Protein AF-A0A2V8PPX8-F1 (afdb_monomer_lite)

Sequence (192 aa):
MNGLFQLMAIALICFGCASPVRPDSRCETVDYIQVSQNSHQRLADEMGTTRTRHAEGYRTSDDYLDEMDAVLRHDVLGVWFPRSVDKESGGFYSNFARDWQPARSDGKFSVFQGRMTWVAARIVIARPDLKDRFLPIIDHGMKYLSEVLWDKQHGGFFWGLDDTGKIAPQFTDGKDLYGMSFGLYGAAAAYQ

Secondary structure (DSSP, 8-state):
--S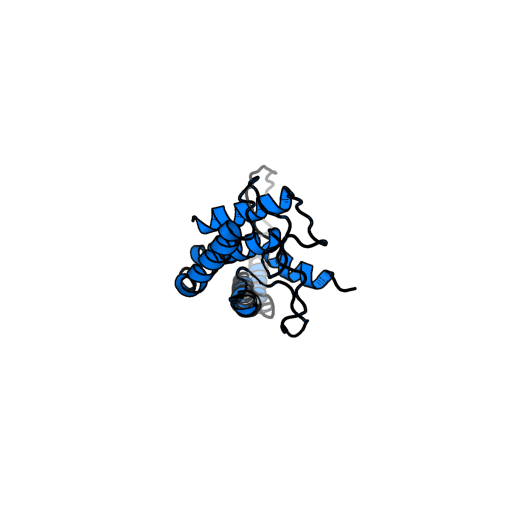HHHHHHHHTT-------------------TTS-HHHHHHHHHHHHHHTTTS-SSPPPHHHHHHHHHHHIIIIIIHHHHHHTB-SSS-SB---B-TTS-B-----EEHHHHHHHHHHHHHHHHH-GGGHHHHHHHHHHHHHHIIIIIB-TTT-SB-SEE-TTS---TTT-S---HHHHHHHHHHHHHHT-

Foldseek 3Di:
DPPDVLVVLVVLLVPDDDDDDDDDDDDDDDDDPDVPPVVVVVVVVVVVVVVVPPPPDDDDPVNVVVVSVVCCVPVRCVLLPPLQADPPLFAGQDAADPVRHRDDDPFDFLLRLLSQLLVLLVCCVVPVVCVVVSLVVNVRSLCCLPVQQADPPPGAGQRGAHSNSHADPVRHRDHDPSSRVSSVSSVVSSVD

Radius of gyration: 26.02 Å; chains: 1; bounding box: 57×49×74 Å

Structure (mmCIF, N/CA/C/O backbone):
data_AF-A0A2V8PPX8-F1
#
_entry.id   AF-A0A2V8PPX8-F1
#
loop_
_atom_site.group_PDB
_atom_site.id
_atom_site.type_symbol
_atom_site.label_atom_id
_atom_site.label_alt_id
_atom_site.label_comp_id
_atom_site.label_asym_id
_atom_site.label_entity_id
_atom_site.label_seq_id
_atom_site.pdbx_PDB_ins_code
_atom_site.Cartn_x
_atom_site.Cartn_y
_atom_site.Cartn_z
_atom_site.occupancy
_atom_site.B_iso_or_equiv
_atom_site.auth_seq_id
_atom_site.auth_comp_id
_atom_site.auth_asym_id
_atom_site.auth_atom_id
_atom_site.pdbx_PDB_model_num
ATOM 1 N N . MET A 1 1 ? 16.750 17.565 11.528 1.00 34.06 1 MET A N 1
ATOM 2 C CA . MET A 1 1 ? 16.394 17.884 10.123 1.00 34.06 1 MET A CA 1
ATOM 3 C C . MET A 1 1 ? 16.046 16.589 9.381 1.00 34.06 1 MET A C 1
ATOM 5 O O . MET A 1 1 ? 16.773 16.178 8.488 1.00 34.06 1 MET A O 1
ATOM 9 N N . ASN A 1 2 ? 14.973 15.893 9.780 1.00 35.03 2 ASN A N 1
ATOM 10 C CA . ASN A 1 2 ? 14.883 14.442 9.535 1.00 35.03 2 ASN A CA 1
ATOM 11 C C . ASN A 1 2 ? 13.881 14.036 8.431 1.00 35.03 2 ASN A C 1
ATOM 13 O O . ASN A 1 2 ? 13.821 12.863 8.091 1.00 35.03 2 ASN A O 1
ATOM 17 N N . GLY A 1 3 ? 13.117 14.976 7.857 1.00 27.27 3 GLY A N 1
ATOM 18 C CA . GLY A 1 3 ? 12.017 14.659 6.927 1.00 27.27 3 GLY A CA 1
ATOM 19 C C . GLY A 1 3 ? 12.349 14.6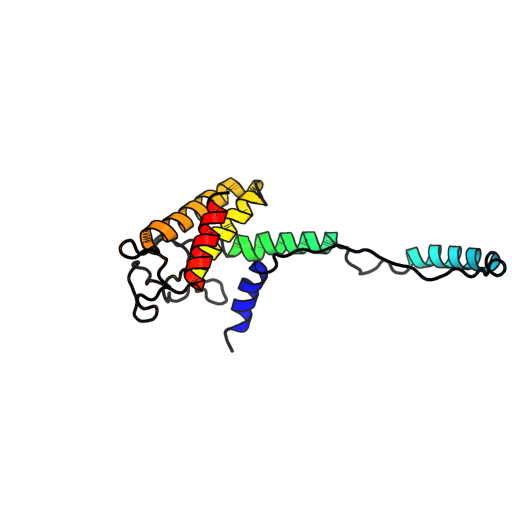50 5.426 1.00 27.27 3 GLY A C 1
ATOM 20 O O . GLY A 1 3 ? 11.630 14.019 4.656 1.00 27.27 3 GLY A O 1
ATOM 21 N N . LEU A 1 4 ? 13.416 15.328 4.975 1.00 28.75 4 LEU A N 1
ATOM 22 C CA . LEU A 1 4 ? 13.618 15.583 3.534 1.00 28.75 4 LEU A CA 1
ATOM 23 C C . LEU A 1 4 ? 13.947 14.327 2.704 1.00 28.75 4 LEU A C 1
ATOM 25 O O . LEU A 1 4 ? 13.486 14.209 1.574 1.00 28.75 4 LEU A O 1
ATOM 29 N N . PHE A 1 5 ? 14.707 13.375 3.253 1.00 30.86 5 PHE A N 1
ATOM 30 C CA . PHE A 1 5 ? 15.098 12.168 2.508 1.00 30.86 5 PHE A CA 1
ATOM 31 C C . PHE A 1 5 ? 13.965 11.139 2.379 1.00 30.86 5 PHE A C 1
ATOM 33 O O . PHE A 1 5 ? 13.853 10.481 1.347 1.00 30.86 5 PHE A O 1
ATOM 40 N N . GLN A 1 6 ? 13.074 11.045 3.370 1.00 34.50 6 GLN A N 1
ATOM 41 C CA . GLN A 1 6 ? 11.911 10.152 3.298 1.00 34.50 6 GLN A CA 1
ATOM 42 C C . GLN A 1 6 ? 10.876 10.659 2.278 1.00 34.50 6 GLN A C 1
ATOM 44 O O . GLN A 1 6 ? 10.235 9.865 1.592 1.00 34.50 6 GLN A O 1
ATOM 49 N N . LEU A 1 7 ? 10.802 11.983 2.087 1.00 31.80 7 LEU A N 1
ATOM 50 C CA . LEU A 1 7 ? 10.067 12.606 0.984 1.00 31.80 7 LEU A CA 1
ATOM 51 C C . LEU A 1 7 ? 10.663 12.291 -0.400 1.00 31.80 7 LEU A C 1
ATOM 53 O O . LEU A 1 7 ? 9.889 12.136 -1.337 1.00 31.80 7 LEU A O 1
ATOM 57 N N . MET A 1 8 ? 11.985 12.131 -0.555 1.00 28.08 8 MET A N 1
ATOM 58 C CA . MET A 1 8 ? 12.586 11.760 -1.852 1.00 28.08 8 MET A CA 1
ATOM 59 C C . MET A 1 8 ? 12.277 10.319 -2.280 1.00 28.08 8 MET A C 1
ATOM 61 O O . MET A 1 8 ? 11.936 10.098 -3.440 1.00 28.08 8 MET A O 1
ATOM 65 N N . ALA A 1 9 ? 12.326 9.349 -1.359 1.00 33.44 9 ALA A N 1
ATOM 66 C CA . ALA A 1 9 ? 11.926 7.968 -1.662 1.00 33.44 9 ALA A CA 1
ATOM 67 C C . ALA A 1 9 ? 10.434 7.871 -2.041 1.00 33.44 9 ALA A C 1
ATOM 69 O O . ALA A 1 9 ? 10.049 7.068 -2.887 1.00 33.44 9 ALA A O 1
ATOM 70 N N . ILE A 1 10 ? 9.600 8.738 -1.458 1.00 38.34 10 ILE A N 1
ATOM 71 C CA . ILE A 1 10 ? 8.194 8.909 -1.839 1.00 38.34 10 ILE A CA 1
ATOM 72 C C . ILE A 1 10 ? 8.053 9.614 -3.203 1.00 38.34 10 ILE A C 1
ATOM 74 O O . ILE A 1 10 ? 7.193 9.231 -3.993 1.00 38.34 10 ILE A O 1
ATOM 78 N N . ALA A 1 11 ? 8.885 10.615 -3.506 1.00 29.67 11 ALA A N 1
ATOM 79 C CA . ALA A 1 11 ? 8.790 11.421 -4.726 1.00 29.67 11 ALA A CA 1
ATOM 80 C C . ALA A 1 11 ? 9.091 10.639 -6.017 1.00 29.67 11 ALA A C 1
ATOM 82 O O . ALA A 1 11 ? 8.502 10.942 -7.053 1.00 29.67 11 ALA A O 1
ATOM 83 N N . LEU A 1 12 ? 9.931 9.600 -5.957 1.00 35.72 12 LEU A N 1
ATOM 84 C CA . LEU A 1 12 ? 10.180 8.688 -7.085 1.00 35.72 12 LEU A CA 1
ATOM 85 C C . LEU A 1 12 ? 8.930 7.900 -7.529 1.00 35.72 12 LEU A C 1
ATOM 87 O O . LEU A 1 12 ? 8.891 7.404 -8.649 1.00 35.72 12 LEU A O 1
ATOM 91 N N . ILE A 1 13 ? 7.884 7.837 -6.697 1.00 43.91 13 ILE A N 1
ATOM 92 C CA . ILE A 1 13 ? 6.588 7.215 -7.023 1.00 43.91 13 ILE A CA 1
ATOM 93 C C . ILE A 1 13 ? 5.605 8.250 -7.633 1.00 43.91 13 ILE A C 1
ATOM 95 O O . ILE A 1 13 ? 4.536 7.886 -8.116 1.00 43.91 13 ILE A O 1
ATOM 99 N N . CYS A 1 14 ? 5.945 9.548 -7.647 1.00 33.06 14 CYS A N 1
ATOM 100 C CA . CYS A 1 14 ? 5.007 10.636 -7.965 1.00 33.06 14 CYS A CA 1
ATOM 101 C C . CYS A 1 14 ? 5.040 11.164 -9.415 1.00 33.06 14 CYS A C 1
ATOM 103 O O . CYS A 1 14 ? 4.145 11.925 -9.784 1.00 33.06 14 CYS A O 1
ATOM 105 N N . PHE A 1 15 ? 6.028 10.812 -10.247 1.00 30.33 15 PHE A N 1
ATOM 106 C CA . PHE A 1 15 ? 6.139 11.349 -11.615 1.00 30.33 15 PHE A CA 1
ATOM 107 C C . PHE A 1 15 ? 5.369 10.515 -12.649 1.00 30.33 15 PHE A C 1
ATOM 109 O O . PHE A 1 15 ? 5.933 9.737 -13.412 1.00 30.33 15 PHE A O 1
ATOM 116 N N . GLY A 1 16 ? 4.050 10.714 -12.681 1.00 30.20 16 GLY A N 1
ATOM 117 C CA . GLY A 1 16 ? 3.147 10.100 -13.654 1.00 30.20 16 GLY A CA 1
ATOM 118 C C . GLY A 1 16 ? 2.227 11.109 -14.337 1.00 30.20 16 GLY A C 1
ATOM 119 O O . GLY A 1 16 ? 1.032 11.107 -14.062 1.00 30.20 16 GLY A O 1
ATOM 120 N N . CYS A 1 17 ? 2.754 11.956 -15.231 1.00 28.17 17 CYS A N 1
ATOM 121 C CA . CYS A 1 17 ? 1.933 12.636 -16.241 1.00 28.17 17 CYS A CA 1
ATOM 122 C C . CYS A 1 17 ? 2.752 13.066 -17.473 1.00 28.17 17 CYS A C 1
ATOM 124 O O . CYS A 1 17 ? 3.924 13.421 -17.361 1.00 28.17 17 CYS A O 1
ATOM 126 N N . ALA A 1 18 ? 2.132 12.984 -18.650 1.00 28.20 18 ALA A N 1
ATOM 127 C CA . ALA A 1 18 ? 2.804 12.951 -19.949 1.00 28.20 18 ALA A CA 1
ATOM 128 C C . ALA A 1 18 ? 3.020 14.323 -20.625 1.00 28.20 18 ALA A C 1
ATOM 130 O O . ALA A 1 18 ? 2.346 15.308 -20.340 1.00 28.20 18 ALA A O 1
ATOM 131 N N . SER A 1 19 ? 3.920 14.326 -21.610 1.00 28.17 19 SER A N 1
ATOM 132 C CA . SER A 1 19 ? 3.938 15.210 -22.797 1.00 28.17 19 SER A CA 1
ATOM 133 C C . SER A 1 19 ? 3.771 14.317 -24.055 1.00 28.17 19 SER A C 1
ATOM 135 O O . SER A 1 19 ? 3.773 13.097 -23.869 1.00 28.17 19 SER A O 1
ATOM 137 N N . PRO A 1 20 ? 3.713 14.803 -25.322 1.00 43.56 20 PRO A N 1
ATOM 138 C CA . PRO A 1 20 ? 3.675 16.189 -25.837 1.00 43.56 20 PRO A CA 1
ATOM 139 C C . PRO A 1 20 ? 2.609 16.455 -26.944 1.00 43.56 20 PRO A C 1
ATOM 141 O O . PRO A 1 20 ? 2.151 15.523 -27.595 1.00 43.56 20 PRO A O 1
ATOM 144 N N . VAL A 1 21 ? 2.329 17.728 -27.289 1.00 30.02 21 VAL A N 1
ATOM 145 C CA . VAL A 1 21 ? 1.810 18.142 -28.626 1.00 30.02 21 VAL A CA 1
ATOM 146 C C . VAL A 1 21 ? 2.316 19.555 -29.009 1.00 30.02 21 VAL A C 1
ATOM 148 O O . VAL A 1 21 ? 2.291 20.458 -28.177 1.00 30.02 21 VAL A O 1
ATOM 151 N N . ARG A 1 22 ? 2.720 19.763 -30.277 1.00 33.53 22 ARG A N 1
ATOM 152 C CA . ARG A 1 22 ? 2.754 21.067 -30.997 1.00 33.53 22 ARG A CA 1
ATOM 153 C C . ARG A 1 22 ? 1.873 20.953 -32.256 1.00 33.53 22 ARG A C 1
ATOM 155 O O . ARG A 1 22 ? 1.820 19.855 -32.811 1.00 33.53 22 ARG A O 1
ATOM 162 N N . PRO A 1 23 ? 1.171 22.020 -32.687 1.00 36.16 23 PRO A N 1
ATOM 163 C CA . PRO A 1 23 ? 1.615 22.918 -33.787 1.00 36.16 23 PRO A CA 1
ATOM 164 C C . PRO A 1 23 ? 1.335 24.416 -33.466 1.00 36.16 23 PRO A C 1
ATOM 166 O O . PRO A 1 23 ? 0.778 24.697 -32.410 1.00 36.16 23 PRO A O 1
ATOM 169 N N . ASP A 1 24 ? 1.604 25.448 -34.285 1.00 30.19 24 ASP A N 1
ATOM 170 C CA . ASP A 1 24 ? 2.569 25.741 -35.378 1.00 30.19 24 ASP A CA 1
ATOM 171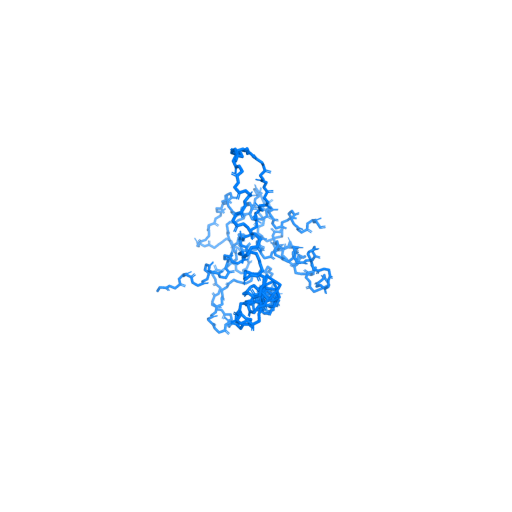 C C . ASP A 1 24 ? 2.491 27.270 -35.705 1.00 30.19 24 ASP A C 1
ATOM 173 O O . ASP A 1 24 ? 1.503 27.904 -35.332 1.00 30.19 24 ASP A O 1
ATOM 177 N N . SER A 1 25 ? 3.491 27.860 -36.391 1.00 28.20 25 SER A N 1
ATOM 178 C CA . SER A 1 25 ? 3.332 28.744 -37.582 1.00 28.20 25 SER A CA 1
ATOM 179 C C . SER A 1 25 ? 4.455 29.779 -37.838 1.00 28.20 25 SER A C 1
ATOM 181 O O . SER A 1 25 ? 4.687 30.689 -37.053 1.00 28.20 25 SER A O 1
ATOM 183 N N . ARG A 1 26 ? 5.052 29.651 -39.039 1.00 27.20 26 ARG A N 1
ATOM 184 C CA . ARG A 1 26 ? 5.613 30.671 -39.970 1.00 27.20 26 ARG A CA 1
ATOM 185 C C . ARG A 1 26 ? 6.645 31.725 -39.508 1.00 27.20 26 ARG A C 1
ATOM 187 O O . ARG A 1 26 ? 6.352 32.611 -38.717 1.00 27.20 26 ARG A O 1
ATOM 194 N N . CYS A 1 27 ? 7.768 31.770 -40.239 1.00 24.56 27 CYS A N 1
ATOM 195 C CA . CYS A 1 27 ? 8.423 33.016 -40.674 1.00 24.56 27 CYS A CA 1
ATOM 196 C C . CYS A 1 27 ? 9.108 32.813 -42.051 1.00 24.56 27 CYS A C 1
ATOM 198 O O . CYS A 1 27 ? 9.194 31.679 -42.525 1.00 24.56 27 CYS A O 1
ATOM 200 N N . GLU A 1 28 ? 9.494 33.899 -42.723 1.00 28.78 28 GLU A N 1
ATOM 201 C CA . GLU A 1 28 ? 9.609 33.992 -44.194 1.00 28.78 28 GLU A CA 1
ATOM 202 C C . GLU A 1 28 ? 10.990 33.651 -44.803 1.00 28.78 28 GLU A C 1
ATOM 204 O O . GLU A 1 28 ? 12.014 33.582 -44.125 1.00 28.78 28 GLU A O 1
ATOM 209 N N . THR A 1 29 ? 11.002 33.445 -46.125 1.00 36.12 29 THR A N 1
ATOM 210 C CA . THR A 1 29 ? 12.170 33.138 -46.972 1.00 36.12 29 THR A CA 1
ATOM 211 C C . THR A 1 29 ? 12.917 34.383 -47.459 1.00 36.12 29 THR A C 1
ATOM 213 O O . THR A 1 29 ? 12.285 35.283 -48.010 1.00 36.12 29 THR A O 1
ATOM 216 N N . VAL A 1 30 ? 14.256 34.364 -47.423 1.00 32.81 30 VAL A N 1
ATOM 217 C CA . VAL A 1 30 ? 15.124 35.197 -48.284 1.00 32.81 30 VAL A CA 1
ATOM 218 C C . VAL A 1 30 ? 16.330 34.372 -48.749 1.00 32.81 30 VAL A C 1
ATOM 220 O O . VAL A 1 30 ? 17.005 33.744 -47.934 1.00 32.81 30 VAL A O 1
ATOM 223 N N . ASP A 1 31 ? 16.602 34.376 -50.055 1.00 34.84 31 ASP A N 1
ATOM 224 C CA . ASP A 1 31 ? 17.709 33.645 -50.681 1.00 34.84 31 ASP A CA 1
ATOM 225 C C . ASP A 1 31 ? 19.088 34.277 -50.427 1.00 34.84 31 ASP A C 1
ATOM 227 O O . ASP A 1 31 ? 19.258 35.494 -50.502 1.00 34.84 31 ASP A O 1
ATOM 231 N N . TYR A 1 32 ? 20.109 33.434 -50.228 1.00 29.39 32 TYR A N 1
ATOM 232 C CA . TYR A 1 32 ? 21.523 33.850 -50.240 1.00 29.39 32 TYR A CA 1
ATOM 233 C C . TYR A 1 32 ? 22.456 32.799 -50.878 1.00 29.39 32 TYR A C 1
ATOM 235 O O . TYR A 1 32 ? 23.569 32.523 -50.416 1.00 29.39 32 TYR A O 1
ATOM 243 N N . ILE A 1 33 ? 22.001 32.175 -51.970 1.00 38.56 33 ILE A N 1
ATOM 244 C CA . ILE A 1 33 ? 22.773 31.169 -52.710 1.00 38.56 33 ILE A CA 1
ATOM 245 C C . ILE A 1 33 ? 23.777 31.857 -53.644 1.00 38.56 33 ILE A C 1
ATOM 247 O O . ILE A 1 33 ? 23.469 32.099 -54.805 1.00 38.56 33 ILE A O 1
ATOM 251 N N . GLN A 1 34 ? 24.995 32.114 -53.148 1.00 33.97 34 GLN A N 1
ATOM 252 C CA . GLN A 1 34 ? 26.229 32.045 -53.966 1.00 33.97 34 GLN A CA 1
ATOM 253 C C . GLN A 1 34 ? 27.556 32.065 -53.174 1.00 33.97 34 GLN A C 1
ATOM 255 O O . GLN A 1 34 ? 28.594 31.727 -53.734 1.00 33.97 34 GLN A O 1
ATOM 260 N N . VAL A 1 35 ? 27.543 32.317 -51.857 1.00 36.66 35 VAL A N 1
ATOM 261 C CA . VAL A 1 35 ? 28.730 32.176 -50.967 1.00 36.66 35 VAL A CA 1
ATOM 262 C C . VAL A 1 35 ? 28.858 30.744 -50.378 1.00 36.66 35 VAL A C 1
ATOM 264 O O . VAL A 1 35 ? 29.691 30.456 -49.520 1.00 36.66 35 VAL A O 1
ATOM 267 N N . SER A 1 36 ? 28.029 29.806 -50.854 1.00 43.22 36 SER A N 1
ATOM 268 C CA . SER A 1 36 ? 27.841 28.466 -50.268 1.00 43.22 36 SER A CA 1
ATOM 269 C C . SER A 1 36 ? 28.885 27.415 -50.696 1.00 43.22 36 SER A C 1
ATOM 271 O O . SER A 1 36 ? 29.358 26.648 -49.864 1.00 43.22 36 SER A O 1
ATOM 273 N N . GLN A 1 37 ? 29.316 27.347 -51.959 1.00 44.38 37 GLN A N 1
ATOM 274 C CA . GLN A 1 37 ? 30.009 26.125 -52.420 1.00 44.38 37 GLN A CA 1
ATOM 275 C C . GLN A 1 37 ? 31.423 25.922 -51.833 1.00 44.38 37 GLN A C 1
ATOM 277 O O . GLN A 1 37 ? 31.776 24.801 -51.476 1.00 44.38 37 GLN A O 1
ATOM 282 N N . ASN A 1 38 ? 32.199 26.991 -51.613 1.00 40.81 38 ASN A N 1
ATOM 283 C CA . ASN A 1 38 ? 33.536 26.886 -51.000 1.00 40.81 38 ASN A CA 1
ATOM 284 C C . ASN A 1 38 ? 33.523 26.835 -49.460 1.00 40.81 38 ASN A C 1
ATOM 286 O O . ASN A 1 38 ? 34.536 26.480 -48.852 1.00 40.81 38 ASN A O 1
ATOM 290 N N . SER A 1 39 ? 32.404 27.195 -48.826 1.00 41.84 39 SER A N 1
ATOM 291 C CA . SER A 1 39 ? 32.204 27.054 -47.381 1.00 41.84 39 SER A CA 1
ATOM 292 C C . SER A 1 39 ? 31.681 25.659 -47.033 1.00 41.84 39 SER A C 1
ATOM 294 O O . SER A 1 39 ? 32.151 25.071 -46.065 1.00 41.84 39 SER A O 1
ATOM 296 N N . HIS A 1 40 ? 30.815 25.068 -47.862 1.00 43.22 40 HIS A N 1
ATOM 297 C CA . HIS A 1 40 ? 30.284 23.719 -47.641 1.00 43.22 40 HIS A CA 1
ATOM 298 C C . HIS A 1 40 ? 31.359 22.624 -47.676 1.00 43.22 40 HIS A C 1
ATOM 300 O O . HIS A 1 40 ? 31.278 21.707 -46.868 1.00 43.22 40 HIS A O 1
ATOM 306 N N . GLN A 1 41 ? 32.384 22.718 -48.533 1.00 46.97 41 GLN A N 1
ATOM 307 C CA . GLN A 1 41 ? 33.471 21.727 -48.536 1.00 46.97 41 GLN A CA 1
ATOM 308 C C . GLN A 1 41 ? 34.304 21.799 -47.245 1.00 46.97 41 GLN A C 1
ATOM 310 O O . GLN A 1 41 ? 34.575 20.782 -46.615 1.00 46.97 41 GLN A O 1
ATOM 315 N N . ARG A 1 42 ? 34.639 23.020 -46.803 1.00 47.97 42 ARG A N 1
ATOM 316 C CA . ARG A 1 42 ? 35.412 23.256 -45.575 1.00 47.97 42 ARG A CA 1
ATOM 317 C C . ARG A 1 42 ? 34.626 22.850 -44.325 1.00 47.97 42 ARG A C 1
ATOM 319 O O . ARG A 1 42 ? 35.173 22.183 -43.459 1.00 47.97 42 ARG A O 1
ATOM 326 N N . LEU A 1 43 ? 33.329 23.159 -44.292 1.00 50.34 43 LEU A N 1
ATOM 327 C CA . LEU A 1 43 ? 32.408 22.704 -43.252 1.00 50.34 43 LEU A CA 1
ATOM 328 C C . LEU A 1 43 ? 32.168 21.188 -43.303 1.00 50.34 43 LEU A C 1
ATOM 330 O O . LEU A 1 43 ? 31.943 20.600 -42.256 1.00 50.34 43 LEU A O 1
ATOM 334 N N . ALA A 1 44 ? 32.224 20.527 -44.462 1.00 51.09 44 ALA A N 1
ATOM 335 C CA . ALA A 1 44 ? 32.110 19.068 -44.549 1.00 51.09 44 ALA A CA 1
ATOM 336 C C . ALA A 1 44 ? 33.355 18.360 -43.988 1.00 51.09 44 ALA A C 1
ATOM 338 O O . ALA A 1 44 ? 33.206 17.402 -43.229 1.00 51.09 44 ALA A O 1
ATOM 339 N N . ASP A 1 45 ? 34.559 18.861 -44.280 1.00 49.03 45 ASP A N 1
ATOM 340 C CA . ASP A 1 45 ? 35.807 18.342 -43.704 1.00 49.03 45 ASP A CA 1
ATOM 341 C C . ASP A 1 45 ? 35.913 18.662 -42.200 1.00 49.03 45 ASP A C 1
ATOM 343 O O . ASP A 1 45 ? 36.297 17.801 -41.400 1.00 49.03 45 ASP A O 1
ATOM 347 N N . GLU A 1 46 ? 35.491 19.859 -41.775 1.00 51.12 46 GLU A N 1
ATOM 348 C CA . GLU A 1 46 ? 35.387 20.220 -40.357 1.00 51.12 46 GLU A CA 1
ATOM 349 C C . GLU A 1 46 ? 34.311 19.398 -39.637 1.00 51.12 46 GLU A C 1
ATOM 351 O O . GLU A 1 46 ? 34.585 18.902 -38.551 1.00 51.12 46 GLU A O 1
ATOM 356 N N . MET A 1 47 ? 33.129 19.151 -40.213 1.00 50.38 47 MET A N 1
ATOM 357 C CA . MET A 1 47 ? 32.098 18.288 -39.609 1.00 50.38 47 MET A CA 1
ATOM 358 C C . MET A 1 47 ? 32.498 16.805 -39.605 1.00 50.38 47 MET A C 1
ATOM 360 O O . MET A 1 47 ? 32.217 16.108 -38.628 1.00 50.38 47 MET A O 1
ATOM 364 N N . GLY A 1 48 ? 33.202 16.318 -40.631 1.00 46.00 48 GLY A N 1
ATOM 365 C CA . GLY A 1 48 ? 33.780 14.970 -40.659 1.00 46.00 48 GLY A CA 1
ATOM 366 C C . GLY A 1 48 ? 34.848 14.770 -39.578 1.00 46.00 48 GLY A C 1
ATOM 367 O O . GLY A 1 48 ? 34.859 13.750 -38.886 1.00 46.00 48 GLY A O 1
ATOM 368 N N . THR A 1 49 ? 35.688 15.784 -39.359 1.00 45.50 49 THR A N 1
ATOM 369 C CA . THR A 1 49 ? 36.733 15.774 -38.321 1.00 45.50 49 THR A CA 1
ATOM 370 C C . THR A 1 49 ? 36.169 16.057 -36.919 1.00 45.50 49 THR A C 1
ATOM 372 O O . THR A 1 49 ? 36.642 15.502 -35.930 1.00 45.50 49 THR A O 1
ATOM 375 N N . THR A 1 50 ? 35.110 16.860 -36.804 1.00 41.81 50 THR A N 1
ATOM 376 C CA . THR A 1 50 ? 34.435 17.177 -35.530 1.00 41.81 50 THR A CA 1
ATOM 377 C C . THR A 1 50 ? 33.628 15.983 -35.021 1.00 41.81 50 THR A C 1
ATOM 379 O O . THR A 1 50 ? 33.640 15.703 -33.822 1.00 41.81 50 THR A O 1
ATOM 382 N N . ARG A 1 51 ? 33.023 15.190 -35.923 1.00 46.22 51 ARG A N 1
ATOM 383 C CA . ARG A 1 51 ? 32.345 13.926 -35.577 1.00 46.22 51 ARG A CA 1
ATOM 384 C C . ARG A 1 51 ? 33.274 12.901 -34.908 1.00 46.22 51 ARG A C 1
ATOM 386 O O . ARG A 1 51 ? 32.783 11.980 -34.265 1.00 46.22 51 ARG A O 1
ATOM 393 N N . THR A 1 52 ? 34.593 13.066 -35.020 1.00 48.75 52 THR A N 1
ATOM 394 C CA . THR A 1 52 ? 35.605 12.181 -34.418 1.00 48.75 52 THR A CA 1
ATOM 395 C C . THR A 1 52 ? 36.422 12.824 -33.285 1.00 48.75 52 THR A C 1
ATOM 397 O O . THR A 1 52 ? 37.364 12.199 -32.808 1.00 48.75 52 THR A O 1
ATOM 400 N N . ARG A 1 53 ? 36.069 14.032 -32.799 1.00 46.69 53 ARG A N 1
ATOM 401 C CA . ARG A 1 53 ? 36.796 14.716 -31.697 1.00 46.69 53 ARG A CA 1
ATOM 402 C C . ARG A 1 53 ? 35.952 15.216 -30.512 1.00 46.69 53 ARG A C 1
ATOM 404 O O . ARG A 1 53 ? 36.481 15.912 -29.654 1.00 46.69 53 ARG A O 1
ATOM 411 N N . HIS A 1 54 ? 34.681 14.824 -30.417 1.00 45.59 54 HIS A N 1
ATOM 412 C CA . HIS A 1 54 ? 33.824 15.092 -29.243 1.00 45.59 54 HIS A CA 1
ATOM 413 C C . HIS A 1 54 ? 33.146 13.831 -28.666 1.00 45.59 54 HIS A C 1
ATOM 415 O O . HIS A 1 54 ? 32.162 13.926 -27.938 1.00 45.59 54 HIS A O 1
ATOM 421 N N . ALA A 1 55 ? 33.662 12.641 -28.983 1.00 48.69 55 ALA A N 1
ATOM 422 C CA . ALA A 1 55 ? 33.059 11.353 -28.628 1.00 48.69 55 ALA A CA 1
ATOM 423 C C . ALA A 1 55 ? 33.574 10.763 -27.295 1.00 48.69 55 ALA A C 1
ATOM 425 O O . ALA A 1 55 ? 33.820 9.565 -27.205 1.00 48.69 55 ALA A O 1
ATOM 426 N N . GLU A 1 56 ? 33.725 11.592 -26.258 1.00 56.25 56 GLU A N 1
ATOM 427 C CA . GLU A 1 56 ? 34.098 11.149 -24.906 1.00 56.25 56 GLU A CA 1
ATOM 428 C C . GLU A 1 56 ? 33.216 11.847 -23.855 1.00 56.25 56 GLU A C 1
ATOM 430 O O . GLU A 1 56 ? 33.383 13.029 -23.562 1.00 56.25 56 GLU A O 1
ATOM 435 N N . GLY A 1 57 ? 32.256 11.102 -23.289 1.00 65.81 57 GLY A N 1
ATOM 436 C CA . GLY A 1 57 ? 31.592 11.457 -22.025 1.00 65.81 57 GLY A CA 1
ATOM 437 C C . GLY A 1 57 ? 30.103 11.833 -22.046 1.00 65.81 57 GLY A C 1
ATOM 438 O O . GLY A 1 57 ? 29.541 11.984 -20.963 1.00 65.81 57 GLY A O 1
ATOM 439 N N . TYR A 1 58 ? 29.429 11.966 -23.197 1.00 70.62 58 TYR A N 1
ATOM 440 C CA . TYR A 1 58 ? 27.975 12.222 -23.202 1.00 70.62 58 TYR A CA 1
ATOM 441 C C . TYR A 1 58 ? 27.163 10.921 -23.227 1.00 70.62 58 TYR A C 1
ATOM 443 O O . TYR A 1 58 ? 27.270 10.139 -24.171 1.00 70.62 58 TYR A O 1
ATOM 451 N N . ARG A 1 59 ? 26.339 10.713 -22.194 1.00 83.81 59 ARG A N 1
ATOM 452 C CA . ARG A 1 59 ? 25.404 9.585 -22.080 1.00 83.81 59 ARG A CA 1
ATOM 453 C C . ARG A 1 59 ? 24.220 9.749 -23.032 1.00 83.81 59 ARG A C 1
ATOM 455 O O . ARG A 1 59 ? 23.669 10.839 -23.165 1.00 83.81 59 ARG A O 1
ATOM 462 N N . THR A 1 60 ? 23.803 8.658 -23.655 1.00 91.88 60 THR A N 1
ATOM 463 C CA . THR A 1 60 ? 22.587 8.582 -24.471 1.00 91.88 60 THR A CA 1
ATOM 464 C C . THR A 1 60 ? 21.331 8.547 -23.597 1.00 91.88 60 THR A C 1
ATOM 466 O O . THR A 1 60 ? 21.403 8.283 -22.399 1.00 91.88 60 THR A O 1
ATOM 469 N N . SER A 1 61 ? 20.158 8.787 -24.196 1.00 91.06 61 SER A N 1
ATOM 470 C CA . SER A 1 61 ? 18.873 8.608 -23.500 1.00 91.06 61 SER A CA 1
ATOM 471 C C . SER A 1 61 ? 18.700 7.177 -22.984 1.00 91.06 61 SER A C 1
ATOM 473 O O . SER A 1 61 ? 18.158 6.991 -21.899 1.00 91.06 61 SER A O 1
ATOM 475 N N . ASP A 1 62 ? 19.178 6.186 -23.736 1.00 93.00 62 ASP A N 1
ATOM 476 C CA . ASP A 1 62 ? 19.037 4.772 -23.389 1.00 93.00 62 ASP A CA 1
ATOM 477 C C . ASP A 1 62 ? 19.885 4.432 -22.150 1.00 93.00 62 ASP A C 1
ATOM 479 O O . ASP A 1 62 ? 19.376 3.814 -21.219 1.00 93.00 62 ASP A O 1
ATOM 483 N N . ASP A 1 63 ? 21.099 4.993 -22.034 1.00 93.50 63 ASP A N 1
ATOM 484 C CA . ASP A 1 63 ? 21.930 4.873 -20.822 1.00 93.50 63 ASP A CA 1
ATOM 485 C C . ASP A 1 63 ? 21.245 5.448 -19.565 1.00 93.50 63 ASP A C 1
ATOM 487 O O . ASP A 1 63 ? 21.561 5.048 -18.443 1.00 93.50 63 ASP A O 1
ATOM 491 N N . TYR A 1 64 ? 20.356 6.443 -19.702 1.00 94.31 64 TYR A N 1
ATOM 492 C CA . TYR A 1 64 ? 19.549 6.954 -18.582 1.00 94.31 64 TYR A CA 1
ATOM 493 C C . TYR A 1 64 ? 18.361 6.044 -18.265 1.00 94.31 64 TYR A C 1
ATOM 495 O O . TYR A 1 64 ? 18.059 5.845 -17.090 1.00 94.31 64 TYR A O 1
ATOM 503 N N . LEU A 1 65 ? 17.708 5.470 -19.277 1.00 93.12 65 LEU A N 1
ATOM 504 C CA . LEU A 1 65 ? 16.592 4.542 -19.082 1.00 93.12 65 LEU A CA 1
ATOM 505 C C . LEU A 1 65 ? 17.048 3.243 -18.400 1.00 93.12 65 LEU A C 1
ATOM 507 O O . LEU A 1 65 ? 16.398 2.805 -17.450 1.00 93.12 65 LEU A O 1
ATOM 511 N N . ASP A 1 66 ? 18.189 2.689 -18.814 1.00 94.31 66 ASP A N 1
ATOM 512 C CA . ASP A 1 66 ? 18.772 1.484 -18.216 1.00 94.31 66 ASP A CA 1
ATOM 513 C C . ASP A 1 66 ? 19.212 1.718 -16.759 1.00 94.31 66 ASP A C 1
ATOM 515 O O . ASP A 1 66 ? 18.932 0.893 -15.887 1.00 94.31 66 ASP A O 1
ATOM 519 N N . GLU A 1 67 ? 19.829 2.869 -16.448 1.00 94.12 67 GLU A N 1
ATOM 520 C CA . GLU A 1 67 ? 20.154 3.242 -15.060 1.00 94.12 67 GLU A CA 1
ATOM 521 C C . GLU A 1 67 ? 18.883 3.412 -14.210 1.00 94.12 67 GLU A C 1
ATOM 523 O O . GLU A 1 67 ? 18.817 2.914 -13.085 1.00 94.12 67 GLU A O 1
ATOM 528 N N . MET A 1 68 ? 17.848 4.072 -14.740 1.00 94.25 68 MET A N 1
ATOM 529 C CA . MET A 1 68 ? 16.584 4.276 -14.024 1.00 94.25 68 MET A CA 1
ATOM 530 C C . MET A 1 68 ? 15.844 2.959 -13.749 1.00 94.25 68 MET A C 1
ATOM 532 O O . MET A 1 68 ? 15.313 2.787 -12.650 1.00 94.25 68 MET A O 1
ATOM 536 N N . ASP A 1 69 ? 15.817 2.018 -14.698 1.00 92.56 69 ASP A N 1
ATOM 537 C CA . ASP A 1 69 ? 15.238 0.687 -14.483 1.00 92.56 69 ASP A CA 1
ATOM 538 C C . ASP A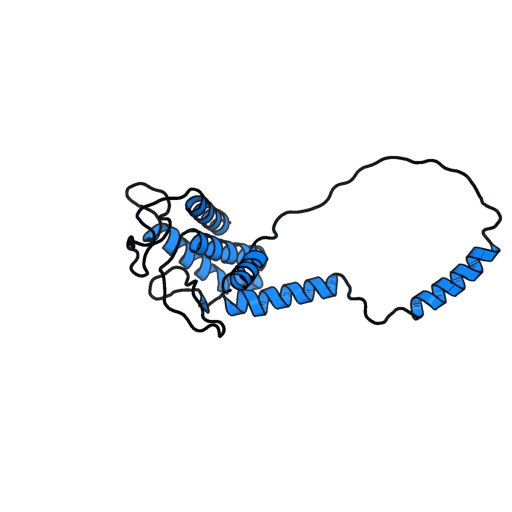 1 69 ? 16.085 -0.146 -13.504 1.00 92.56 69 ASP A C 1
ATOM 540 O O . ASP A 1 69 ? 15.524 -0.814 -12.634 1.00 92.56 69 ASP A O 1
ATOM 544 N N . ALA A 1 70 ? 17.419 -0.053 -13.552 1.00 94.06 70 ALA A N 1
ATOM 545 C CA . ALA A 1 70 ? 18.291 -0.692 -12.566 1.00 94.06 70 ALA A CA 1
ATOM 546 C C . ALA A 1 70 ? 18.015 -0.178 -11.138 1.00 94.06 70 ALA A C 1
ATOM 548 O O . ALA A 1 70 ? 17.750 -0.984 -10.241 1.00 94.06 70 ALA A O 1
ATOM 549 N N . VAL A 1 71 ? 17.981 1.143 -10.931 1.00 95.31 71 VAL A N 1
ATOM 550 C CA . VAL A 1 71 ? 17.658 1.767 -9.632 1.00 95.31 71 VAL A CA 1
ATOM 551 C C . VAL A 1 71 ? 16.249 1.381 -9.167 1.00 95.31 71 VAL A C 1
ATOM 553 O O . VAL A 1 71 ? 16.050 1.008 -8.007 1.00 95.31 71 VAL A O 1
ATOM 556 N N . LEU A 1 72 ? 15.257 1.392 -10.066 1.00 92.88 72 LEU A N 1
ATOM 557 C CA . LEU A 1 72 ? 13.893 0.970 -9.742 1.00 92.88 72 LEU A CA 1
ATOM 558 C C . LEU A 1 72 ? 13.845 -0.500 -9.297 1.00 92.88 72 LEU A C 1
ATOM 560 O O . LEU A 1 72 ? 13.208 -0.814 -8.290 1.00 92.88 72 LEU A O 1
ATOM 564 N N . ARG A 1 73 ? 14.519 -1.412 -10.007 1.00 91.75 73 ARG A N 1
ATOM 565 C CA . ARG A 1 73 ? 14.545 -2.845 -9.670 1.00 91.75 73 ARG A CA 1
ATOM 566 C C . ARG A 1 73 ? 15.282 -3.124 -8.364 1.00 91.75 73 ARG A C 1
ATOM 568 O O . ARG A 1 73 ? 14.763 -3.872 -7.532 1.00 91.75 73 ARG A O 1
ATOM 575 N N . HIS A 1 74 ? 16.483 -2.577 -8.201 1.00 91.50 74 HIS A N 1
ATOM 576 C CA . HIS A 1 74 ? 17.399 -2.956 -7.128 1.00 91.50 74 HIS A CA 1
ATOM 577 C C . HIS A 1 74 ? 17.177 -2.131 -5.860 1.00 91.50 74 HIS A C 1
ATOM 579 O O . HIS A 1 74 ? 16.891 -2.712 -4.811 1.00 91.50 74 HIS A O 1
ATOM 585 N N . ASP A 1 75 ? 17.221 -0.803 -5.967 1.00 91.19 75 ASP A N 1
ATOM 586 C CA . ASP A 1 75 ? 17.255 0.109 -4.817 1.00 91.19 75 ASP A CA 1
ATOM 587 C C . ASP A 1 75 ? 15.861 0.518 -4.323 1.00 91.19 75 ASP A C 1
ATOM 589 O O . ASP A 1 75 ? 15.690 0.874 -3.157 1.00 91.19 75 ASP A O 1
ATOM 593 N N . VAL A 1 76 ? 14.841 0.432 -5.185 1.00 92.62 76 VAL A N 1
ATOM 594 C CA . VAL A 1 76 ? 13.443 0.689 -4.809 1.00 92.62 76 VAL A CA 1
ATOM 595 C C . VAL A 1 76 ? 12.696 -0.625 -4.569 1.00 92.62 76 VAL A C 1
ATOM 597 O O . VAL A 1 76 ? 12.410 -0.977 -3.424 1.00 92.62 76 VAL A O 1
ATOM 600 N N . LEU A 1 77 ? 12.384 -1.391 -5.618 1.00 93.81 77 LEU A N 1
ATOM 601 C CA . LEU A 1 77 ? 11.526 -2.577 -5.514 1.00 93.81 77 LEU A CA 1
ATOM 602 C C . LEU A 1 77 ? 12.184 -3.717 -4.724 1.00 93.81 77 LEU A C 1
ATOM 604 O O . LEU A 1 77 ? 11.521 -4.348 -3.901 1.00 93.81 77 LEU A O 1
ATOM 608 N N . GLY A 1 78 ? 13.479 -3.969 -4.938 1.00 91.94 78 GLY A N 1
ATOM 609 C CA . GLY A 1 78 ? 14.269 -4.962 -4.199 1.00 91.94 78 GLY A CA 1
ATOM 610 C C . GLY A 1 78 ? 14.466 -4.630 -2.716 1.00 91.94 78 GLY A C 1
ATOM 611 O O . GLY A 1 78 ? 14.685 -5.532 -1.899 1.00 91.94 78 GLY A O 1
ATOM 612 N N . VAL A 1 79 ? 14.335 -3.354 -2.347 1.00 92.81 79 VAL A N 1
ATOM 613 C CA . VAL A 1 79 ? 14.415 -2.907 -0.956 1.00 92.81 79 VAL A CA 1
ATOM 614 C C . VAL A 1 79 ? 13.046 -2.974 -0.283 1.00 92.81 79 VAL A C 1
ATOM 616 O O . VAL A 1 79 ? 12.889 -3.729 0.682 1.00 92.81 79 VAL A O 1
ATOM 619 N N . TRP A 1 80 ? 12.050 -2.258 -0.820 1.00 94.62 80 TRP A N 1
ATOM 620 C CA . TRP A 1 80 ? 10.706 -2.153 -0.242 1.00 94.62 80 TRP A CA 1
ATOM 621 C C . TRP A 1 80 ? 9.947 -3.484 -0.226 1.00 94.62 80 TRP A C 1
ATOM 623 O O . TRP A 1 80 ? 9.239 -3.759 0.744 1.00 94.62 80 TRP A O 1
ATOM 633 N N . PHE A 1 81 ? 10.106 -4.343 -1.237 1.00 94.44 81 PHE A N 1
ATOM 634 C CA . PHE A 1 81 ? 9.428 -5.640 -1.309 1.00 94.44 81 PHE A CA 1
ATOM 635 C C . PHE A 1 81 ? 10.457 -6.785 -1.237 1.00 94.44 81 PHE A C 1
ATOM 637 O O . PHE A 1 81 ? 11.189 -7.002 -2.204 1.00 94.44 81 PHE A O 1
ATOM 644 N N . PRO A 1 82 ? 10.523 -7.562 -0.136 1.00 92.62 82 PRO A N 1
ATOM 645 C CA . PRO A 1 82 ? 9.414 -7.836 0.782 1.00 92.62 82 PRO A CA 1
ATOM 646 C C . PRO A 1 82 ? 9.440 -7.084 2.126 1.00 92.62 82 PRO A C 1
ATOM 648 O O . PRO A 1 82 ? 8.544 -7.326 2.924 1.00 92.62 82 PRO A O 1
ATOM 651 N N . ARG A 1 83 ? 10.426 -6.219 2.422 1.00 94.62 83 ARG A N 1
ATOM 652 C CA . ARG A 1 83 ? 10.634 -5.662 3.786 1.00 94.62 83 ARG A CA 1
ATOM 653 C C . ARG A 1 83 ? 9.429 -4.923 4.365 1.00 94.62 83 ARG A C 1
ATOM 655 O O . ARG A 1 83 ? 9.206 -4.978 5.566 1.00 94.62 83 ARG A O 1
ATOM 662 N N . SER A 1 84 ? 8.665 -4.239 3.519 1.00 95.44 84 SER A N 1
ATOM 663 C CA . SER A 1 84 ? 7.442 -3.545 3.921 1.00 95.44 84 SER A CA 1
ATOM 664 C C . SER A 1 84 ? 6.226 -4.453 4.054 1.00 95.44 84 SER A C 1
ATOM 666 O O . SER A 1 84 ? 5.214 -3.982 4.542 1.00 95.44 84 SER A O 1
ATOM 668 N N . VAL A 1 85 ? 6.261 -5.720 3.638 1.00 96.88 85 VAL A N 1
ATOM 669 C CA . VAL A 1 85 ? 5.092 -6.610 3.711 1.00 96.88 85 VAL A CA 1
ATOM 670 C C . VAL A 1 85 ? 4.991 -7.186 5.123 1.00 96.88 85 VAL A C 1
ATOM 672 O O . VAL A 1 85 ? 5.691 -8.141 5.460 1.00 96.88 85 VAL A O 1
ATOM 675 N N . ASP A 1 86 ? 4.117 -6.609 5.948 1.00 95.94 86 ASP A N 1
ATOM 676 C CA . ASP A 1 86 ? 3.868 -7.078 7.312 1.00 95.94 86 ASP A CA 1
ATOM 677 C C . ASP A 1 86 ? 2.987 -8.331 7.267 1.00 95.94 86 ASP A C 1
ATOM 679 O O . ASP A 1 86 ? 1.788 -8.259 6.999 1.00 95.94 86 ASP A O 1
ATOM 683 N N . LYS A 1 87 ? 3.598 -9.492 7.510 1.00 93.81 87 LYS A N 1
ATOM 684 C CA . LYS A 1 87 ? 2.924 -10.799 7.506 1.00 93.81 87 LYS A CA 1
ATOM 685 C C . LYS A 1 87 ? 2.303 -11.180 8.852 1.00 93.81 87 LYS A C 1
ATOM 687 O O . LYS A 1 87 ? 1.604 -12.186 8.903 1.00 93.81 87 LYS A O 1
ATOM 692 N N . GLU A 1 88 ? 2.568 -10.424 9.914 1.00 91.69 88 GLU A N 1
ATOM 693 C CA . GLU A 1 88 ? 2.102 -10.731 11.271 1.00 91.69 88 GLU A CA 1
ATOM 694 C C . GLU A 1 88 ? 0.790 -10.003 11.568 1.00 91.69 88 GLU A C 1
ATOM 696 O O . GLU A 1 88 ? -0.198 -10.634 11.936 1.00 91.69 88 GLU A O 1
ATOM 701 N N . SER A 1 89 ? 0.757 -8.687 11.335 1.00 91.62 89 SER A N 1
ATOM 702 C CA . SER A 1 89 ? -0.433 -7.842 11.532 1.00 91.62 89 SER A CA 1
ATOM 703 C C . SER A 1 89 ? -1.169 -7.502 10.230 1.00 91.62 89 SER A C 1
ATOM 705 O O . SER A 1 89 ? -2.238 -6.889 10.257 1.00 91.62 89 SER A O 1
ATOM 707 N N . GLY A 1 90 ? -0.615 -7.890 9.079 1.00 94.88 90 GLY A N 1
ATOM 708 C CA . GLY A 1 90 ? -1.170 -7.575 7.766 1.00 94.88 90 GLY A CA 1
ATOM 709 C C . GLY A 1 90 ? -0.836 -6.161 7.281 1.00 94.88 90 GLY A C 1
ATOM 710 O O . GLY A 1 90 ? -0.388 -5.293 8.033 1.00 94.88 90 GLY A O 1
ATOM 711 N N . GLY A 1 91 ? -1.072 -5.924 5.990 1.00 96.31 91 GLY A N 1
ATOM 712 C CA . GLY A 1 91 ? -0.763 -4.652 5.342 1.00 96.31 91 GLY A CA 1
ATOM 713 C C . GLY A 1 91 ? 0.739 -4.392 5.232 1.00 96.31 91 GLY A C 1
ATOM 714 O O . GLY A 1 91 ? 1.548 -5.312 5.093 1.00 96.31 91 GLY A O 1
ATOM 715 N N . PHE A 1 92 ? 1.108 -3.115 5.261 1.00 97.38 92 PHE A N 1
ATOM 716 C CA . PHE A 1 92 ? 2.454 -2.649 4.975 1.00 97.38 92 PHE A CA 1
ATOM 717 C C . PHE A 1 92 ? 3.072 -1.851 6.119 1.00 97.38 92 PHE A C 1
ATOM 719 O O . PHE A 1 92 ? 2.451 -0.945 6.679 1.00 97.38 92 PHE A O 1
ATOM 726 N N . TYR A 1 93 ? 4.332 -2.152 6.402 1.00 95.06 93 TYR A N 1
ATOM 727 C CA . TYR A 1 93 ? 5.176 -1.463 7.357 1.00 95.06 93 TYR A CA 1
ATOM 728 C C . TYR A 1 93 ? 5.933 -0.299 6.701 1.00 95.06 93 TYR A C 1
ATOM 730 O O . TYR A 1 93 ? 6.461 -0.435 5.596 1.00 95.06 93 TYR A O 1
ATOM 738 N N . SER A 1 94 ? 5.962 0.857 7.371 1.00 93.12 94 SER A N 1
ATOM 739 C CA . SER A 1 94 ? 6.423 2.132 6.796 1.00 93.12 94 SER A CA 1
ATOM 740 C C . SER A 1 94 ? 7.645 2.748 7.482 1.00 93.12 94 SER A C 1
ATOM 742 O O . SER A 1 94 ? 8.282 3.619 6.884 1.00 93.12 94 SER A O 1
ATOM 744 N N . ASN A 1 95 ? 7.975 2.337 8.713 1.00 92.88 95 ASN A N 1
ATOM 745 C CA . ASN A 1 95 ? 8.979 3.016 9.532 1.00 92.88 95 ASN A CA 1
ATOM 746 C C . ASN A 1 95 ? 10.286 2.217 9.614 1.00 92.88 95 ASN A C 1
ATOM 748 O O . ASN A 1 95 ? 10.397 1.255 10.367 1.00 92.88 95 ASN A O 1
ATOM 752 N N . PHE A 1 96 ? 11.295 2.626 8.850 1.00 93.50 96 PHE A N 1
ATOM 753 C CA . PHE A 1 96 ? 12.604 1.976 8.826 1.00 93.50 96 PHE A CA 1
ATOM 754 C C . PHE A 1 96 ? 13.692 2.932 9.312 1.00 93.50 96 PHE A C 1
ATOM 756 O O . PHE A 1 96 ? 13.673 4.129 9.018 1.00 93.50 96 PHE A O 1
ATOM 763 N N . ALA A 1 97 ? 14.667 2.390 10.036 1.00 93.19 97 ALA A N 1
ATOM 764 C CA . ALA A 1 97 ? 15.913 3.081 10.319 1.00 93.19 97 ALA A CA 1
ATOM 765 C C . ALA A 1 97 ? 16.750 3.245 9.031 1.00 93.19 97 ALA A C 1
ATOM 767 O O . ALA A 1 97 ? 16.478 2.640 7.993 1.00 93.19 97 ALA A O 1
ATOM 768 N N . ARG A 1 98 ? 17.791 4.090 9.083 1.00 89.88 98 ARG A N 1
ATOM 769 C CA . ARG A 1 98 ? 18.642 4.423 7.919 1.00 89.88 98 ARG A CA 1
ATOM 770 C C . ARG A 1 98 ? 19.343 3.202 7.301 1.00 89.88 98 ARG A C 1
ATOM 772 O O . ARG A 1 98 ? 19.680 3.227 6.123 1.00 89.88 98 ARG A O 1
ATOM 779 N N . ASP A 1 99 ? 19.573 2.169 8.098 1.00 91.19 99 ASP A N 1
ATOM 780 C CA . ASP A 1 99 ? 20.174 0.882 7.739 1.00 91.19 99 ASP A CA 1
ATOM 781 C C . ASP A 1 99 ? 19.136 -0.174 7.301 1.00 91.19 99 ASP A C 1
ATOM 783 O O . ASP A 1 99 ? 19.469 -1.351 7.170 1.00 91.19 99 ASP A O 1
ATOM 787 N N . TRP A 1 100 ? 17.886 0.242 7.062 1.00 89.94 100 TRP A N 1
ATOM 788 C CA . TRP A 1 100 ? 16.738 -0.600 6.709 1.00 89.94 100 TRP A CA 1
ATOM 789 C C . TRP A 1 100 ? 16.297 -1.611 7.773 1.00 89.94 100 TRP A C 1
ATOM 791 O O . TRP A 1 100 ? 15.484 -2.490 7.473 1.00 89.94 100 TRP A O 1
ATOM 801 N N . GLN A 1 101 ? 16.748 -1.467 9.022 1.00 91.44 101 GLN A N 1
ATOM 802 C CA . GLN A 1 101 ? 16.152 -2.212 10.129 1.00 91.44 101 GLN A CA 1
ATOM 803 C C . GLN A 1 101 ? 14.749 -1.666 10.453 1.00 91.44 101 GLN A C 1
ATOM 805 O O . GLN A 1 101 ? 14.535 -0.450 10.366 1.00 91.44 101 GLN A O 1
ATOM 810 N N . PRO A 1 102 ? 13.776 -2.520 10.827 1.00 89.94 102 PRO A N 1
ATOM 811 C CA . PRO A 1 102 ? 12.478 -2.061 11.312 1.00 89.94 102 PRO A CA 1
ATOM 812 C C . PRO A 1 102 ? 12.646 -1.130 12.519 1.00 89.94 102 PRO A C 1
ATOM 814 O O . PRO A 1 102 ? 13.344 -1.463 13.477 1.00 89.94 102 PRO A O 1
ATOM 817 N N . ALA A 1 103 ? 12.024 0.047 12.468 1.00 93.31 103 ALA A N 1
ATOM 818 C CA . ALA A 1 103 ? 11.996 0.971 13.594 1.00 93.31 103 ALA A CA 1
ATOM 819 C C . ALA A 1 103 ? 10.856 0.604 14.568 1.00 93.31 103 ALA A C 1
ATOM 821 O O . ALA A 1 103 ? 10.317 -0.502 14.558 1.00 93.31 103 ALA A O 1
ATOM 822 N N . ARG A 1 104 ? 10.466 1.539 15.441 1.00 92.19 104 ARG A N 1
ATOM 823 C CA . ARG A 1 104 ? 9.225 1.420 16.216 1.00 92.19 104 ARG A CA 1
ATOM 824 C C . ARG A 1 104 ? 8.038 1.750 15.312 1.00 92.19 104 ARG A C 1
ATOM 826 O O . ARG A 1 104 ? 8.062 2.760 14.617 1.00 92.19 104 ARG A O 1
ATOM 833 N N . SER A 1 105 ? 6.988 0.934 15.341 1.00 91.44 105 SER A N 1
ATOM 834 C CA . SER A 1 105 ? 5.739 1.267 14.653 1.00 91.44 105 SER A CA 1
ATOM 835 C C . SER A 1 105 ? 5.016 2.437 15.324 1.00 91.44 105 SER A C 1
ATOM 837 O O . SER A 1 105 ? 4.922 2.489 16.551 1.00 91.44 105 SER A O 1
ATOM 839 N N . ASP A 1 106 ? 4.453 3.324 14.506 1.00 90.06 106 ASP A N 1
ATOM 840 C CA . ASP A 1 106 ? 3.466 4.325 14.927 1.00 90.06 106 ASP A CA 1
ATOM 841 C C . ASP A 1 106 ? 2.043 3.956 14.444 1.00 90.06 106 ASP A C 1
ATOM 843 O O . ASP A 1 106 ? 1.104 4.744 14.574 1.00 90.06 106 ASP A O 1
ATOM 847 N N . GLY A 1 107 ? 1.883 2.734 13.915 1.00 93.75 107 GLY A N 1
ATOM 848 C CA . GLY A 1 107 ? 0.673 2.203 13.292 1.00 93.75 107 GLY A CA 1
ATOM 849 C C . GLY A 1 107 ? 0.643 2.359 11.765 1.00 93.75 107 GLY A C 1
ATOM 850 O O . GLY A 1 107 ? 1.606 2.797 11.127 1.00 93.75 107 GLY A O 1
ATOM 851 N N . LYS A 1 108 ? -0.482 1.975 11.158 1.00 95.44 108 LYS A N 1
ATOM 852 C CA . LYS A 1 108 ? -0.667 1.846 9.707 1.00 95.44 108 LYS A CA 1
ATOM 853 C C . LYS A 1 108 ? -1.758 2.798 9.216 1.00 95.44 108 LYS A C 1
ATOM 855 O O . LYS A 1 108 ? -2.910 2.707 9.629 1.00 95.44 108 LYS A O 1
ATOM 860 N N . PHE A 1 109 ? -1.396 3.703 8.304 1.00 94.94 109 PHE A N 1
ATOM 861 C CA . PHE A 1 109 ? -2.281 4.754 7.787 1.00 94.94 109 PHE A CA 1
ATOM 862 C C . PHE A 1 109 ? -2.659 4.546 6.313 1.00 94.94 109 PHE A C 1
ATOM 864 O O . PHE A 1 109 ? -1.847 4.082 5.503 1.00 94.94 109 PHE A O 1
ATOM 871 N N . SER A 1 110 ? -3.897 4.901 5.963 1.00 95.94 110 SER A N 1
ATOM 872 C CA . SER A 1 110 ? -4.562 4.566 4.690 1.00 95.94 110 SER A CA 1
ATOM 873 C C . SER A 1 110 ? -3.785 4.985 3.444 1.00 95.94 110 SER A C 1
ATOM 875 O O . SER A 1 110 ? -3.668 4.197 2.505 1.00 95.94 110 SER A O 1
ATOM 877 N N . VAL A 1 111 ? -3.176 6.175 3.454 1.00 96.50 111 VAL A N 1
ATOM 878 C CA . VAL A 1 111 ? -2.368 6.687 2.332 1.00 96.50 111 VAL A CA 1
ATOM 879 C C . VAL A 1 111 ? -1.215 5.745 1.973 1.00 96.50 111 VAL A C 1
ATOM 881 O O . VAL A 1 111 ? -0.981 5.487 0.791 1.00 96.50 111 VAL A O 1
ATOM 884 N N . PHE A 1 112 ? -0.498 5.210 2.968 1.00 97.12 112 PHE A N 1
ATOM 885 C CA . PHE A 1 112 ? 0.617 4.294 2.717 1.00 97.12 112 PHE A CA 1
ATOM 886 C C . PHE A 1 112 ? 0.117 2.930 2.236 1.00 97.12 112 PHE A C 1
ATOM 888 O O . PHE A 1 112 ? 0.618 2.418 1.238 1.00 97.12 112 PHE A O 1
ATOM 895 N N . GLN A 1 113 ? -0.923 2.382 2.874 1.00 97.88 113 GLN A N 1
ATOM 896 C CA . GLN A 1 113 ? -1.495 1.084 2.492 1.00 97.88 113 GLN A CA 1
ATOM 897 C C . GLN A 1 113 ? -2.025 1.094 1.049 1.00 97.88 113 GLN A C 1
ATOM 899 O O . GLN A 1 113 ? -1.698 0.211 0.253 1.00 97.88 113 GLN A O 1
ATOM 904 N N . GLY A 1 114 ? -2.774 2.139 0.682 1.00 97.88 114 GLY A N 1
ATOM 905 C CA . GLY A 1 114 ? -3.278 2.342 -0.676 1.00 97.88 114 GLY A CA 1
ATOM 906 C C . GLY A 1 114 ? -2.156 2.495 -1.703 1.00 97.88 114 GLY A C 1
ATOM 907 O O . GLY A 1 114 ? -2.187 1.855 -2.753 1.00 97.88 114 GLY A O 1
ATOM 908 N N . ARG A 1 115 ? -1.113 3.276 -1.383 1.00 97.75 115 ARG A N 1
ATOM 909 C CA . ARG A 1 115 ? 0.035 3.487 -2.280 1.00 97.75 115 ARG A CA 1
ATOM 910 C C . ARG A 1 115 ? 0.863 2.222 -2.500 1.00 97.75 115 ARG A C 1
ATOM 912 O O . ARG A 1 115 ? 1.232 1.956 -3.637 1.00 97.75 115 ARG A O 1
ATOM 919 N N . MET A 1 116 ? 1.135 1.436 -1.460 1.00 98.12 116 MET A N 1
ATOM 920 C CA . MET A 1 116 ? 1.907 0.194 -1.599 1.00 98.12 116 MET A CA 1
ATOM 921 C C . MET A 1 116 ? 1.137 -0.868 -2.397 1.00 98.12 116 MET A C 1
ATOM 923 O O . MET A 1 116 ? 1.718 -1.507 -3.275 1.00 98.12 116 MET A O 1
ATOM 927 N N . THR A 1 117 ? -0.181 -0.968 -2.183 1.00 98.38 117 THR A N 1
ATOM 928 C CA . THR A 1 117 ? -1.083 -1.798 -3.005 1.00 98.38 117 THR A CA 1
ATOM 929 C C . THR A 1 117 ? -1.065 -1.350 -4.472 1.00 98.38 117 THR A C 1
ATOM 931 O O . THR A 1 117 ? -0.886 -2.171 -5.371 1.00 98.38 117 THR A O 1
ATOM 934 N N . TRP A 1 118 ? -1.170 -0.038 -4.721 1.00 98.31 118 TRP A N 1
ATOM 935 C CA . TRP A 1 118 ? -1.105 0.536 -6.068 1.00 98.31 118 TRP A CA 1
ATOM 936 C C . TRP A 1 118 ? 0.226 0.243 -6.769 1.00 98.31 118 TRP A C 1
ATOM 938 O O . TRP A 1 118 ? 0.218 -0.200 -7.916 1.00 98.31 118 TRP A O 1
ATOM 948 N N . VAL A 1 119 ? 1.367 0.448 -6.094 1.00 97.50 119 VAL A N 1
ATOM 949 C CA . VAL A 1 119 ? 2.695 0.169 -6.669 1.00 97.50 119 VAL A CA 1
ATOM 950 C C . VAL A 1 119 ? 2.783 -1.296 -7.086 1.00 97.50 119 VAL A C 1
ATOM 952 O O . VAL A 1 119 ? 3.163 -1.572 -8.221 1.00 97.50 119 VAL A O 1
ATOM 955 N N . ALA A 1 120 ? 2.375 -2.230 -6.221 1.00 97.62 120 ALA A N 1
ATOM 956 C CA . ALA A 1 120 ? 2.393 -3.652 -6.549 1.00 97.62 120 ALA A CA 1
ATOM 957 C C . ALA A 1 120 ? 1.538 -3.974 -7.792 1.00 97.62 120 ALA A C 1
ATOM 959 O O . ALA A 1 120 ? 2.014 -4.661 -8.697 1.00 97.62 120 ALA A O 1
ATOM 960 N N . ALA A 1 121 ? 0.334 -3.400 -7.892 1.00 97.69 121 ALA A N 1
ATOM 961 C CA . ALA A 1 121 ? -0.545 -3.560 -9.051 1.00 97.69 121 ALA A CA 1
ATOM 962 C C . ALA A 1 121 ? 0.058 -2.997 -10.346 1.00 97.69 121 ALA A C 1
ATOM 964 O O . ALA A 1 121 ? 0.070 -3.667 -11.381 1.00 97.69 121 ALA A O 1
ATOM 965 N N . ARG A 1 122 ? 0.647 -1.795 -10.302 1.00 96.94 122 ARG A N 1
ATOM 966 C CA . ARG A 1 122 ? 1.307 -1.214 -11.480 1.00 96.94 122 ARG A CA 1
ATOM 967 C C . ARG A 1 122 ? 2.531 -2.001 -11.926 1.00 96.94 122 ARG A C 1
ATOM 969 O O . ARG A 1 122 ? 2.763 -2.068 -13.130 1.00 96.94 122 ARG A O 1
ATOM 976 N N . ILE A 1 123 ? 3.275 -2.615 -11.004 1.00 96.25 123 ILE A N 1
ATOM 977 C CA . ILE A 1 123 ? 4.379 -3.512 -11.359 1.00 96.25 123 ILE A CA 1
ATOM 978 C C . ILE A 1 123 ? 3.863 -4.755 -12.087 1.00 96.25 123 ILE A C 1
ATOM 980 O O . ILE A 1 123 ? 4.410 -5.073 -13.134 1.00 96.25 123 ILE A O 1
ATOM 984 N N . VAL A 1 124 ? 2.781 -5.402 -11.638 1.00 96.69 124 VAL A N 1
ATOM 985 C CA . VAL A 1 124 ? 2.211 -6.559 -12.362 1.00 96.69 124 VAL A CA 1
ATOM 986 C C . VAL A 1 124 ? 1.813 -6.208 -13.803 1.00 96.69 124 VAL A C 1
ATOM 988 O O . VAL A 1 124 ? 2.071 -6.994 -14.715 1.00 96.69 124 VAL A O 1
ATOM 991 N N . ILE A 1 125 ? 1.231 -5.025 -14.020 1.00 94.50 125 ILE A N 1
ATOM 992 C CA . ILE A 1 125 ? 0.795 -4.557 -15.348 1.00 94.50 125 ILE A CA 1
ATOM 993 C C . ILE A 1 125 ? 1.987 -4.171 -16.235 1.00 94.50 125 ILE A C 1
ATOM 995 O O . ILE A 1 125 ? 2.047 -4.559 -17.399 1.00 94.50 125 ILE A O 1
ATOM 999 N N . ALA A 1 126 ? 2.933 -3.389 -15.706 1.00 94.44 126 ALA A N 1
ATOM 1000 C CA . ALA A 1 126 ? 4.069 -2.885 -16.478 1.00 94.44 126 ALA A CA 1
ATOM 1001 C C . ALA A 1 126 ? 5.162 -3.942 -16.699 1.00 94.44 126 ALA A C 1
ATOM 1003 O O . ALA A 1 126 ? 5.929 -3.837 -17.653 1.00 94.44 126 ALA A O 1
ATOM 1004 N N . ARG A 1 127 ? 5.261 -4.928 -15.799 1.00 92.94 127 ARG A N 1
ATOM 1005 C CA . ARG A 1 127 ? 6.351 -5.906 -15.702 1.00 92.94 127 ARG A CA 1
ATOM 1006 C C . ARG A 1 127 ? 5.799 -7.316 -15.456 1.00 92.94 127 ARG A C 1
ATOM 1008 O O . ARG A 1 127 ? 5.879 -7.828 -14.336 1.00 92.94 127 ARG A O 1
ATOM 1015 N N . PRO A 1 128 ? 5.251 -7.974 -16.500 1.00 93.25 128 PRO A N 1
ATOM 1016 C CA . PRO A 1 128 ? 4.699 -9.326 -16.389 1.00 93.25 128 PRO A CA 1
ATOM 1017 C C . PRO A 1 128 ? 5.713 -10.368 -15.894 1.00 93.25 128 PRO A C 1
ATOM 1019 O O . PRO A 1 128 ? 5.317 -11.353 -15.280 1.00 93.25 128 PRO A O 1
ATOM 1022 N N . ASP A 1 129 ? 7.015 -10.123 -16.088 1.00 94.06 129 ASP A N 1
ATOM 1023 C CA . ASP A 1 129 ? 8.124 -10.922 -15.548 1.00 94.06 129 ASP A CA 1
ATOM 1024 C C . ASP A 1 129 ? 8.151 -10.983 -14.009 1.00 94.06 129 ASP A C 1
ATOM 1026 O O . ASP A 1 129 ? 8.701 -11.916 -13.430 1.00 94.06 129 ASP A O 1
ATOM 1030 N N . LEU A 1 130 ? 7.529 -10.010 -13.338 1.00 94.56 130 LEU A N 1
ATOM 1031 C CA . LEU A 1 130 ? 7.439 -9.923 -11.880 1.00 94.56 130 LEU A CA 1
ATOM 1032 C C . LEU A 1 130 ? 6.056 -10.326 -11.337 1.00 94.56 130 LEU A C 1
ATOM 1034 O O . LEU A 1 130 ? 5.847 -10.274 -10.122 1.00 94.56 130 LEU A O 1
ATOM 1038 N N . LYS A 1 131 ? 5.121 -10.743 -12.205 1.00 95.31 131 LYS A N 1
ATOM 1039 C CA . LYS A 1 131 ? 3.710 -10.983 -11.866 1.00 95.31 131 LYS A CA 1
ATOM 1040 C C . LYS A 1 131 ? 3.528 -11.908 -10.662 1.00 95.31 131 LYS A C 1
ATOM 1042 O O . LYS A 1 131 ? 2.901 -11.508 -9.683 1.00 95.31 131 LYS A O 1
ATOM 1047 N N . ASP A 1 132 ? 4.141 -13.086 -10.690 1.00 96.69 132 ASP A N 1
ATOM 1048 C CA . ASP A 1 132 ? 3.973 -14.110 -9.648 1.00 96.69 132 ASP A CA 1
ATOM 1049 C C . ASP A 1 132 ? 4.536 -13.677 -8.282 1.00 96.69 132 ASP A C 1
ATOM 1051 O O . ASP A 1 132 ? 4.060 -14.113 -7.235 1.00 96.69 132 ASP A O 1
ATOM 1055 N N . ARG A 1 133 ? 5.525 -12.770 -8.272 1.00 95.69 133 ARG A N 1
ATOM 1056 C CA . ARG A 1 133 ? 6.090 -12.188 -7.044 1.00 95.69 133 ARG A CA 1
ATOM 1057 C C . ARG A 1 133 ? 5.201 -11.090 -6.457 1.00 95.69 133 ARG A C 1
ATOM 1059 O O . ARG A 1 133 ? 5.200 -10.919 -5.240 1.00 95.69 133 ARG A O 1
ATOM 1066 N N . PHE A 1 134 ? 4.498 -10.328 -7.295 1.00 97.19 134 PHE A N 1
ATOM 1067 C CA . PHE A 1 134 ? 3.749 -9.141 -6.868 1.00 97.19 134 PHE A CA 1
ATOM 1068 C C . PHE A 1 134 ? 2.241 -9.364 -6.706 1.00 97.19 134 PHE A C 1
ATOM 1070 O O . PHE A 1 134 ? 1.650 -8.679 -5.875 1.00 97.19 134 PHE A O 1
ATOM 1077 N N . LEU A 1 135 ? 1.624 -10.342 -7.382 1.00 97.25 135 LEU A N 1
ATOM 1078 C CA . LEU A 1 135 ? 0.210 -10.690 -7.168 1.00 97.25 135 LEU A CA 1
ATOM 1079 C C . LEU A 1 135 ? -0.137 -10.933 -5.682 1.00 97.25 135 LEU A C 1
ATOM 1081 O O . LEU A 1 135 ? -1.020 -10.239 -5.178 1.00 97.25 135 LEU A O 1
ATOM 1085 N N . PRO A 1 136 ? 0.603 -11.767 -4.915 1.00 97.81 136 PRO A N 1
ATOM 1086 C CA . PRO A 1 136 ? 0.295 -11.983 -3.497 1.00 97.81 136 PRO A CA 1
ATOM 1087 C C . PRO A 1 136 ? 0.438 -10.718 -2.636 1.00 97.81 136 PRO A C 1
ATOM 1089 O O . PRO A 1 136 ? -0.130 -10.634 -1.551 1.00 97.81 136 PRO A O 1
ATOM 1092 N N . ILE A 1 137 ? 1.213 -9.730 -3.099 1.00 98.06 137 ILE A N 1
ATOM 1093 C CA . ILE A 1 137 ? 1.420 -8.448 -2.413 1.00 98.06 137 ILE A CA 1
ATOM 1094 C C . ILE A 1 137 ? 0.211 -7.526 -2.631 1.00 98.06 137 ILE A C 1
ATOM 1096 O O . ILE A 1 137 ? -0.183 -6.807 -1.712 1.00 98.06 137 ILE A O 1
ATOM 1100 N N . ILE A 1 138 ? -0.407 -7.579 -3.816 1.00 98.12 138 ILE A N 1
ATOM 1101 C CA . ILE A 1 138 ? -1.666 -6.884 -4.115 1.00 98.12 138 ILE A CA 1
ATOM 1102 C C . ILE A 1 138 ? -2.786 -7.463 -3.252 1.00 98.12 138 ILE A C 1
ATOM 1104 O O . ILE A 1 138 ? -3.462 -6.702 -2.562 1.00 98.12 138 ILE A O 1
ATOM 1108 N N . ASP A 1 139 ? -2.929 -8.793 -3.225 1.00 98.06 139 ASP A N 1
ATOM 1109 C CA . ASP A 1 139 ? -3.935 -9.486 -2.411 1.00 98.06 139 ASP A CA 1
ATOM 1110 C C . ASP A 1 139 ? -3.788 -9.138 -0.923 1.00 98.06 139 ASP A C 1
ATOM 1112 O O . ASP A 1 139 ? -4.763 -8.802 -0.250 1.00 98.06 139 ASP A O 1
ATOM 1116 N N . HIS A 1 140 ? -2.552 -9.142 -0.414 1.00 98.25 140 HIS A N 1
ATOM 1117 C CA . HIS A 1 140 ? -2.226 -8.759 0.963 1.00 98.25 140 HIS A CA 1
ATOM 1118 C C . HIS A 1 140 ? -2.624 -7.312 1.290 1.00 98.25 140 HIS A C 1
ATOM 1120 O O . HIS A 1 140 ? -3.226 -7.047 2.334 1.00 98.25 140 HIS A O 1
ATOM 1126 N N . GLY A 1 141 ? -2.333 -6.378 0.381 1.00 97.88 141 GLY A N 1
ATOM 1127 C CA . GLY A 1 141 ? -2.723 -4.974 0.506 1.00 97.88 141 GLY A CA 1
ATOM 1128 C C . GLY A 1 141 ? -4.237 -4.768 0.461 1.00 97.88 141 GLY A C 1
ATOM 1129 O O . GLY A 1 141 ? -4.803 -4.111 1.335 1.00 97.88 141 GLY A O 1
ATOM 1130 N N . MET A 1 142 ? -4.910 -5.395 -0.506 1.00 98.31 142 MET A N 1
ATOM 1131 C CA . MET A 1 142 ? -6.365 -5.345 -0.666 1.00 98.31 142 MET A CA 1
ATOM 1132 C C . MET A 1 142 ? -7.108 -5.954 0.517 1.00 98.31 142 MET A C 1
ATOM 1134 O O . MET A 1 142 ? -8.112 -5.393 0.967 1.00 98.31 142 MET A O 1
ATOM 1138 N N . LYS A 1 143 ? -6.590 -7.051 1.073 1.00 98.06 143 LYS A N 1
ATOM 1139 C CA . LYS A 1 143 ? -7.121 -7.653 2.291 1.00 98.06 143 LYS A CA 1
ATOM 1140 C C . LYS A 1 143 ? -7.033 -6.678 3.463 1.00 98.06 143 LYS A C 1
ATOM 1142 O O . LYS A 1 143 ? -8.037 -6.433 4.121 1.00 98.06 143 LYS A O 1
ATOM 1147 N N . TYR A 1 144 ? -5.880 -6.046 3.684 1.00 97.94 144 TYR A N 1
ATOM 1148 C CA . TYR A 1 144 ? -5.734 -5.070 4.768 1.00 97.94 144 TYR A CA 1
ATOM 1149 C C . TYR A 1 144 ? -6.633 -3.835 4.582 1.00 97.94 144 TYR A C 1
ATOM 1151 O O . TYR A 1 144 ? -7.286 -3.389 5.529 1.00 97.94 144 TYR A O 1
ATOM 1159 N N . LEU A 1 145 ? -6.726 -3.311 3.354 1.00 97.62 145 LEU A N 1
ATOM 1160 C CA . LEU A 1 145 ? -7.609 -2.191 3.015 1.00 97.62 145 LEU A CA 1
ATOM 1161 C C . LEU A 1 145 ? -9.083 -2.502 3.315 1.00 97.62 145 LEU A C 1
ATOM 1163 O O . LEU A 1 145 ? -9.752 -1.685 3.941 1.00 97.62 145 LEU A O 1
ATOM 1167 N N . SER A 1 146 ? -9.582 -3.664 2.889 1.00 96.81 146 SER A N 1
ATOM 1168 C CA . SER A 1 146 ? -11.008 -4.021 2.975 1.00 96.81 146 SER A CA 1
ATOM 1169 C C . SER A 1 146 ? -11.431 -4.666 4.302 1.00 96.81 146 SER A C 1
ATOM 1171 O O . SER A 1 146 ? -12.564 -4.469 4.743 1.00 96.81 146 SER A O 1
ATOM 1173 N N . GLU A 1 147 ? -10.550 -5.418 4.966 1.00 96.12 147 GLU A N 1
ATOM 1174 C CA . GLU A 1 147 ? -10.883 -6.117 6.212 1.00 96.12 147 GLU A CA 1
ATOM 1175 C C . GLU A 1 147 ? -10.531 -5.328 7.476 1.00 96.12 147 GLU A C 1
ATOM 1177 O O . GLU A 1 147 ? -11.210 -5.526 8.487 1.00 96.12 147 GLU A O 1
ATOM 1182 N N . VAL A 1 148 ? -9.505 -4.467 7.438 1.00 96.25 148 VAL A N 1
ATOM 1183 C CA . VAL A 1 148 ? -8.955 -3.786 8.628 1.00 96.25 148 VAL A CA 1
ATOM 1184 C C . VAL A 1 148 ? -9.159 -2.272 8.564 1.00 96.25 148 VAL A C 1
ATOM 1186 O O . VAL A 1 148 ? -9.747 -1.700 9.475 1.00 96.25 148 VAL A O 1
ATOM 1189 N N . LEU A 1 149 ? -8.709 -1.616 7.490 1.00 95.94 149 LEU A N 1
ATOM 1190 C CA . LEU A 1 149 ? -8.758 -0.150 7.371 1.00 95.94 149 LEU A CA 1
ATOM 1191 C C . LEU A 1 149 ? -10.133 0.425 7.010 1.00 95.94 149 LEU A C 1
ATOM 1193 O O . LEU A 1 149 ? -10.361 1.620 7.213 1.00 95.94 149 LEU A O 1
ATOM 1197 N N . TRP A 1 150 ? -11.020 -0.386 6.435 1.00 96.50 150 TRP A N 1
ATOM 1198 C CA . TRP A 1 150 ? -12.370 0.029 6.071 1.00 96.50 150 TRP A CA 1
ATOM 1199 C C . TRP A 1 150 ? -13.302 0.021 7.287 1.00 96.50 150 TRP A C 1
ATOM 1201 O O . TRP A 1 150 ? -13.467 -1.000 7.960 1.00 96.50 150 TRP A O 1
ATOM 1211 N N . ASP A 1 151 ? -13.970 1.146 7.535 1.00 96.06 151 ASP A N 1
ATOM 1212 C CA . ASP A 1 151 ? -15.009 1.242 8.553 1.00 96.06 151 ASP A CA 1
ATOM 1213 C C . ASP A 1 151 ? -16.264 0.489 8.082 1.00 96.06 151 ASP A C 1
ATOM 1215 O O . ASP A 1 151 ? -17.002 0.927 7.199 1.00 96.06 151 ASP A O 1
ATOM 1219 N N . LYS A 1 152 ? -16.521 -0.672 8.688 1.00 94.25 152 LYS A N 1
ATOM 1220 C CA . LYS A 1 152 ? -17.663 -1.537 8.350 1.00 94.25 152 LYS A CA 1
ATOM 1221 C C . LYS A 1 152 ? -19.013 -0.997 8.846 1.00 94.25 152 LYS A C 1
ATOM 1223 O O . LYS A 1 152 ? -20.041 -1.518 8.426 1.00 94.25 152 LYS A O 1
ATOM 1228 N N . GLN A 1 153 ? -19.022 0.013 9.719 1.00 94.50 153 GLN A N 1
ATOM 1229 C CA . GLN A 1 153 ? -20.229 0.623 10.280 1.00 94.50 153 GLN A CA 1
ATOM 1230 C C . GLN A 1 153 ? -20.636 1.894 9.521 1.00 94.50 153 GLN A C 1
ATOM 1232 O O . GLN A 1 153 ? -21.819 2.086 9.243 1.00 94.50 153 GLN A O 1
ATOM 1237 N N . HIS A 1 154 ? -19.672 2.750 9.175 1.00 94.56 154 HIS A N 1
ATOM 1238 C CA . HIS A 1 154 ? -19.923 4.050 8.536 1.00 94.56 154 HIS A CA 1
ATOM 1239 C C . HIS A 1 154 ? -19.391 4.173 7.103 1.00 94.56 154 HIS A C 1
ATOM 1241 O O . HIS A 1 154 ? -19.726 5.135 6.412 1.00 94.56 154 HIS A O 1
ATOM 1247 N N . GLY A 1 155 ? -18.601 3.207 6.634 1.00 93.44 155 GLY A N 1
ATOM 1248 C CA . GLY A 1 155 ? -17.927 3.269 5.343 1.00 93.44 155 GLY A CA 1
ATOM 1249 C C . GLY A 1 155 ? -16.736 4.230 5.325 1.00 93.44 155 GLY A C 1
ATOM 1250 O O . GLY A 1 155 ? -16.500 5.014 6.249 1.00 93.44 155 GLY A O 1
ATOM 1251 N N . GLY A 1 156 ? -15.974 4.167 4.235 1.00 94.81 156 GLY A N 1
ATOM 1252 C CA . GLY A 1 156 ? -14.725 4.906 4.092 1.00 94.81 156 GLY A CA 1
ATOM 1253 C C . GLY A 1 156 ? -13.571 4.257 4.858 1.00 94.81 156 GLY A C 1
ATOM 1254 O O . GLY A 1 156 ? -13.737 3.297 5.610 1.00 94.81 156 GLY A O 1
ATOM 1255 N N . PHE A 1 157 ? -12.373 4.789 4.643 1.00 96.19 157 PHE A N 1
ATOM 1256 C CA . PHE A 1 157 ? -11.157 4.310 5.293 1.00 96.19 157 PHE A CA 1
ATOM 1257 C C . PHE A 1 157 ? -10.828 5.186 6.500 1.00 96.19 157 PHE A C 1
ATOM 1259 O O . PHE A 1 157 ? -10.886 6.414 6.398 1.00 96.19 157 PHE A O 1
ATOM 1266 N N . PHE A 1 158 ? -10.434 4.571 7.615 1.00 96.50 158 PHE A N 1
ATOM 1267 C CA . PHE A 1 158 ? -9.817 5.301 8.723 1.00 96.50 158 PHE A CA 1
ATOM 1268 C C . PHE A 1 158 ? -8.537 6.003 8.250 1.00 96.50 158 PHE A C 1
ATOM 1270 O O . PHE A 1 158 ? -7.817 5.500 7.379 1.00 96.50 158 PHE A O 1
ATOM 1277 N N . TRP A 1 159 ? -8.217 7.160 8.835 1.00 95.44 159 TRP A N 1
ATOM 1278 C CA . TRP A 1 159 ? -6.936 7.816 8.570 1.00 95.44 159 TRP A CA 1
ATOM 1279 C C . TRP A 1 159 ? -5.764 6.877 8.895 1.00 95.44 159 TRP A C 1
ATOM 1281 O O . TRP A 1 159 ? -4.917 6.633 8.033 1.00 95.44 159 TRP A O 1
ATOM 1291 N N . GLY A 1 160 ? -5.788 6.244 10.071 1.00 95.12 160 GLY A N 1
ATOM 1292 C CA . GLY A 1 160 ? -4.899 5.141 10.426 1.00 95.12 160 GLY A CA 1
ATOM 1293 C C . GLY A 1 160 ? -5.357 4.363 11.656 1.00 95.12 160 GLY A C 1
ATOM 1294 O O . GLY A 1 160 ? -6.280 4.769 12.358 1.00 95.12 160 GLY A O 1
ATOM 1295 N N . LEU A 1 161 ? -4.701 3.231 11.896 1.00 95.69 161 LEU A N 1
ATOM 1296 C CA . LEU A 1 161 ? -4.959 2.303 12.999 1.00 95.69 161 LEU A CA 1
ATOM 1297 C C . LEU A 1 161 ? -3.630 1.876 13.640 1.00 95.69 161 LEU A C 1
ATOM 1299 O O . LEU A 1 161 ? -2.577 1.969 13.007 1.00 95.69 161 LEU A O 1
ATOM 1303 N N . ASP A 1 162 ? -3.657 1.393 14.881 1.00 94.50 162 ASP A N 1
ATOM 1304 C CA . ASP A 1 162 ? -2.508 0.686 15.457 1.00 94.50 162 ASP A CA 1
ATOM 1305 C C . ASP A 1 162 ? -2.262 -0.672 14.769 1.00 94.50 162 ASP A C 1
ATOM 1307 O O . ASP A 1 162 ? -3.051 -1.142 13.945 1.00 94.50 162 ASP A O 1
ATOM 1311 N N . ASP A 1 163 ? -1.153 -1.331 15.111 1.00 92.69 163 ASP A N 1
ATOM 1312 C CA . ASP A 1 163 ? -0.816 -2.645 14.551 1.00 92.69 163 ASP A CA 1
ATOM 1313 C C . ASP A 1 163 ? -1.772 -3.767 14.986 1.00 92.69 163 ASP A C 1
ATOM 1315 O O . ASP A 1 163 ? -1.748 -4.840 14.399 1.00 92.69 163 ASP A O 1
ATOM 1319 N N . THR A 1 164 ? -2.666 -3.528 15.951 1.00 92.44 164 THR A N 1
ATOM 1320 C CA . THR A 1 164 ? -3.752 -4.459 16.303 1.00 92.44 164 THR A CA 1
ATOM 1321 C C . THR A 1 164 ? -5.039 -4.202 15.510 1.00 92.44 164 THR A C 1
ATOM 1323 O O . THR A 1 164 ? -6.045 -4.876 15.736 1.00 92.44 164 THR A O 1
ATOM 1326 N N . GLY A 1 165 ? -5.023 -3.234 14.583 1.00 92.56 165 GLY A N 1
ATOM 1327 C CA . GLY A 1 165 ? -6.172 -2.840 13.771 1.00 92.56 165 GLY A CA 1
ATOM 1328 C C . GLY A 1 165 ? -7.193 -1.979 14.519 1.00 92.56 165 GLY A C 1
ATOM 1329 O O . GLY A 1 165 ? -8.360 -1.958 14.133 1.00 92.56 165 GLY A O 1
ATOM 1330 N N . LYS A 1 166 ? -6.794 -1.294 15.599 1.00 93.69 166 LYS A N 1
ATOM 1331 C CA . LYS A 1 166 ? -7.690 -0.460 16.417 1.00 93.69 166 LYS A CA 1
ATOM 1332 C C . LYS A 1 166 ? -7.416 1.027 16.241 1.00 93.69 166 LYS A C 1
ATOM 1334 O O . LYS A 1 166 ? -6.314 1.446 15.892 1.00 93.69 166 LYS A O 1
ATOM 1339 N N . ILE A 1 167 ? -8.442 1.834 16.506 1.00 93.88 167 ILE A N 1
ATOM 1340 C CA . ILE A 1 167 ? -8.332 3.294 16.529 1.00 93.88 167 ILE A CA 1
ATOM 1341 C C . ILE A 1 167 ? -7.367 3.693 17.644 1.00 93.88 167 ILE A C 1
ATOM 1343 O O . ILE A 1 167 ? -7.597 3.399 18.818 1.00 93.88 167 ILE A O 1
ATOM 1347 N N . ALA A 1 168 ? -6.298 4.381 17.259 1.00 90.12 168 ALA A N 1
ATOM 1348 C CA . ALA A 1 168 ? -5.256 4.837 18.162 1.00 90.12 168 ALA A CA 1
ATOM 1349 C C . ALA A 1 168 ? -5.365 6.360 18.386 1.00 90.12 168 ALA A C 1
ATOM 1351 O O . ALA A 1 168 ? -5.757 7.077 17.457 1.00 90.12 168 ALA A O 1
ATOM 1352 N N . PRO A 1 169 ? -5.004 6.896 19.571 1.00 89.31 169 PRO A N 1
ATOM 1353 C CA . PRO A 1 169 ? -5.182 8.318 19.884 1.00 89.31 169 PRO A CA 1
ATOM 1354 C C . PRO A 1 169 ? -4.509 9.286 18.900 1.00 89.31 169 PRO A C 1
ATOM 1356 O O . PRO A 1 169 ? -5.005 10.391 18.709 1.00 89.31 169 PRO A O 1
ATOM 1359 N N . 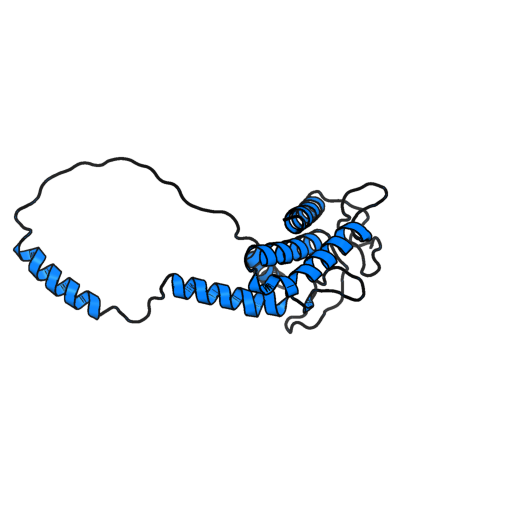GLN A 1 170 ? -3.411 8.878 18.253 1.00 87.44 170 GLN A N 1
ATOM 1360 C CA . GLN A 1 170 ? -2.705 9.682 17.249 1.00 87.44 170 GLN A CA 1
ATOM 1361 C C . GLN A 1 170 ? -3.419 9.773 15.890 1.00 87.44 170 GLN A C 1
ATOM 1363 O O . GLN A 1 170 ? -3.101 10.665 15.107 1.00 87.44 170 GLN A O 1
ATOM 1368 N N . PHE A 1 171 ? -4.354 8.863 15.596 1.00 89.00 171 PHE A N 1
ATOM 1369 C CA . PHE A 1 171 ? -5.106 8.851 14.336 1.00 89.00 171 PHE A CA 1
ATOM 1370 C C . PHE A 1 171 ? -6.559 9.291 14.498 1.00 89.00 171 PHE A C 1
ATOM 1372 O O . PHE A 1 171 ? -7.107 9.863 13.558 1.00 89.00 171 PHE A O 1
ATOM 1379 N N . THR A 1 172 ? -7.160 9.075 15.676 1.00 89.88 172 THR A N 1
ATOM 1380 C CA . THR A 1 172 ? -8.607 9.234 15.930 1.00 89.88 172 THR A CA 1
ATOM 1381 C C . THR A 1 172 ? -9.468 8.340 15.017 1.00 89.88 172 THR A C 1
ATOM 1383 O O . THR A 1 172 ? -8.950 7.507 14.276 1.00 89.88 172 THR A O 1
ATOM 1386 N N . ASP A 1 173 ? -10.792 8.467 15.083 1.00 87.31 173 ASP A N 1
ATOM 1387 C CA . ASP A 1 173 ? -11.747 7.810 14.178 1.00 87.31 173 ASP A CA 1
ATOM 1388 C C . ASP A 1 173 ? -11.968 8.583 12.856 1.00 87.31 173 ASP A C 1
ATOM 1390 O O . ASP A 1 173 ? -12.783 8.176 12.014 1.00 87.31 173 ASP A O 1
ATOM 1394 N N . GLY A 1 174 ? -11.219 9.678 12.668 1.00 88.31 174 GLY A N 1
ATOM 1395 C CA . GLY A 1 174 ? -11.272 10.578 11.523 1.00 88.31 174 GLY A CA 1
ATOM 1396 C C . GLY A 1 174 ? -11.060 9.899 10.166 1.00 88.31 174 GLY A C 1
ATOM 1397 O O . GLY A 1 174 ? -10.282 8.951 10.009 1.00 88.31 174 GLY A O 1
ATOM 1398 N N . LYS A 1 175 ? -11.772 10.420 9.160 1.00 92.69 175 LYS A N 1
ATOM 1399 C CA . LYS A 1 175 ? -11.781 9.924 7.778 1.00 92.69 175 LYS A CA 1
ATOM 1400 C C . LYS A 1 175 ? -11.540 11.077 6.812 1.00 92.69 175 LYS A C 1
ATOM 1402 O O . LYS A 1 175 ? -12.468 11.791 6.436 1.00 92.69 175 LYS A O 1
ATOM 1407 N N . ASP A 1 176 ? -10.296 11.229 6.379 1.00 92.81 176 ASP A N 1
ATOM 1408 C CA . ASP A 1 176 ? -9.922 12.280 5.436 1.00 92.81 176 ASP A CA 1
ATOM 1409 C C . ASP A 1 176 ? -10.130 11.839 3.986 1.00 92.81 176 ASP A C 1
ATOM 1411 O O . ASP A 1 176 ? -9.746 10.737 3.585 1.00 92.81 176 ASP A O 1
ATOM 1415 N N . LEU A 1 177 ? -10.640 12.753 3.153 1.00 95.31 177 LEU A N 1
ATOM 1416 C CA . LEU A 1 177 ? -10.769 12.556 1.701 1.00 95.31 177 LEU A CA 1
ATOM 1417 C C . LEU A 1 177 ? -9.436 12.180 1.031 1.00 95.31 177 LEU A C 1
ATOM 1419 O O . LEU A 1 177 ? -9.435 11.464 0.033 1.00 95.31 177 LEU A O 1
ATOM 1423 N N . TYR A 1 178 ? -8.304 12.613 1.595 1.00 95.50 178 TYR A N 1
ATOM 1424 C CA . TYR A 1 178 ? -6.970 12.245 1.117 1.00 95.50 178 TYR A CA 1
ATOM 1425 C C . TYR A 1 178 ? -6.598 10.787 1.441 1.00 95.50 178 TYR A C 1
ATOM 1427 O O . TYR A 1 178 ? -6.024 10.099 0.602 1.00 95.50 178 TYR A O 1
ATOM 1435 N N . GLY A 1 179 ? -6.965 10.277 2.621 1.00 94.00 179 GLY A N 1
ATOM 1436 C CA . GLY A 1 179 ? -6.812 8.853 2.942 1.00 94.00 179 GLY A CA 1
ATOM 1437 C C . GLY A 1 179 ? -7.735 7.983 2.088 1.00 94.00 179 GLY A C 1
ATOM 1438 O O . GLY A 1 179 ? -7.310 6.980 1.511 1.00 94.00 179 GLY A O 1
ATOM 1439 N N . MET A 1 180 ? -8.987 8.425 1.924 1.00 95.38 180 MET A N 1
ATOM 1440 C CA . MET A 1 180 ? -9.984 7.724 1.116 1.00 95.38 180 MET A CA 1
ATOM 1441 C C . MET A 1 180 ? -9.621 7.657 -0.371 1.00 95.38 180 MET A C 1
ATOM 1443 O O . MET A 1 180 ? -9.797 6.604 -0.986 1.00 95.38 180 MET A O 1
ATOM 1447 N N . SER A 1 181 ? -9.069 8.729 -0.950 1.00 97.19 181 SER A N 1
ATOM 1448 C CA . SER A 1 181 ? -8.648 8.723 -2.354 1.00 97.19 181 SER A CA 1
ATOM 1449 C C . SER A 1 181 ? -7.507 7.736 -2.610 1.00 97.19 181 SER A C 1
ATOM 1451 O O . SER A 1 181 ? -7.555 7.023 -3.608 1.00 97.19 181 SER A O 1
ATOM 1453 N N . PHE A 1 182 ? -6.539 7.599 -1.694 1.00 97.38 182 PHE A N 1
ATOM 1454 C CA . PHE A 1 182 ? -5.478 6.592 -1.815 1.00 97.38 182 PHE A CA 1
ATOM 1455 C C . PHE A 1 182 ? -5.978 5.153 -1.634 1.00 97.38 182 PHE A C 1
ATOM 1457 O O . PHE A 1 182 ? -5.500 4.265 -2.341 1.00 97.38 182 PHE A O 1
ATOM 1464 N N . GLY A 1 183 ? -6.955 4.913 -0.753 1.00 96.06 183 GLY A N 1
ATOM 1465 C CA . GLY A 1 183 ? -7.608 3.603 -0.633 1.00 96.06 183 GLY A CA 1
ATOM 1466 C C . GLY A 1 183 ? -8.319 3.191 -1.928 1.00 96.06 183 GLY A C 1
ATOM 1467 O O . GLY A 1 183 ? -8.092 2.093 -2.438 1.00 96.06 183 GLY A O 1
ATOM 1468 N N . LEU A 1 184 ? -9.099 4.105 -2.520 1.00 96.69 184 LEU A N 1
ATOM 1469 C CA . LEU A 1 184 ? -9.740 3.898 -3.825 1.00 96.69 184 LEU A CA 1
ATOM 1470 C C . LEU A 1 184 ? -8.722 3.741 -4.965 1.00 96.69 184 LEU A C 1
ATOM 1472 O O . LEU A 1 184 ? -8.915 2.903 -5.840 1.00 96.69 184 LEU A O 1
ATOM 1476 N N . TYR A 1 185 ? -7.630 4.508 -4.952 1.00 96.44 185 TYR A N 1
ATOM 1477 C CA . TYR A 1 185 ? -6.569 4.442 -5.961 1.00 96.44 185 TYR A CA 1
ATOM 1478 C C . TYR A 1 185 ? -5.850 3.087 -5.958 1.00 96.44 185 TYR A C 1
ATOM 1480 O O . TYR A 1 185 ? -5.644 2.500 -7.021 1.00 96.44 185 TYR A O 1
ATOM 1488 N N . GLY A 1 186 ? -5.533 2.557 -4.770 1.00 97.38 186 GLY A N 1
ATOM 1489 C CA . GLY A 1 186 ? -5.005 1.202 -4.602 1.00 97.38 186 GLY A CA 1
ATOM 1490 C C . GLY A 1 186 ? -5.973 0.139 -5.119 1.00 97.38 186 GLY A C 1
ATOM 1491 O O . GLY A 1 186 ? -5.586 -0.682 -5.948 1.00 97.38 186 GLY A O 1
ATOM 1492 N N . ALA A 1 187 ? -7.243 0.209 -4.709 1.00 97.50 187 ALA A N 1
ATOM 1493 C CA . ALA A 1 187 ? -8.273 -0.742 -5.125 1.00 97.50 187 ALA A CA 1
ATOM 1494 C C . ALA A 1 187 ? -8.552 -0.728 -6.638 1.00 97.50 187 ALA A C 1
ATOM 1496 O O . ALA A 1 187 ? -8.651 -1.784 -7.260 1.00 97.50 187 ALA A O 1
ATOM 1497 N N . ALA A 1 188 ? -8.625 0.454 -7.252 1.00 98.06 188 ALA A N 1
ATOM 1498 C CA . ALA A 1 188 ? -8.870 0.600 -8.685 1.00 98.06 188 ALA A CA 1
ATOM 1499 C C . ALA A 1 188 ? -7.701 0.103 -9.552 1.00 98.06 188 ALA A C 1
ATOM 1501 O O . ALA A 1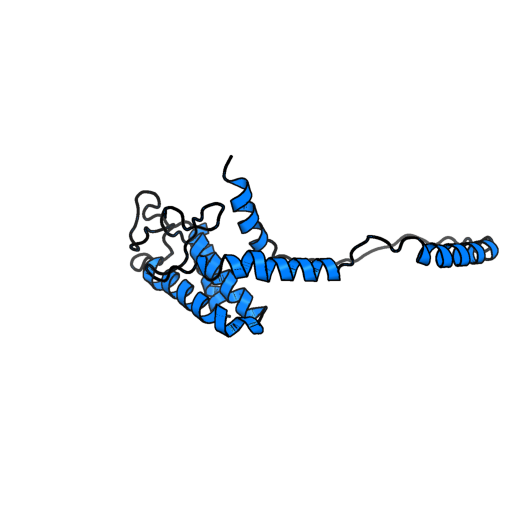 188 ? -7.926 -0.300 -10.693 1.00 98.06 188 ALA A O 1
ATOM 1502 N N . ALA A 1 189 ? -6.467 0.132 -9.036 1.00 97.25 189 ALA A N 1
ATOM 1503 C CA . ALA A 1 189 ? -5.318 -0.472 -9.706 1.00 97.25 189 ALA A CA 1
ATOM 1504 C C . ALA A 1 189 ? -5.240 -1.986 -9.468 1.00 97.25 189 ALA A C 1
ATOM 1506 O O . ALA A 1 189 ? -4.914 -2.706 -10.399 1.00 97.25 189 ALA A O 1
ATOM 1507 N N . ALA A 1 190 ? -5.578 -2.471 -8.270 1.00 97.31 190 ALA A N 1
ATOM 1508 C CA . ALA A 1 190 ? -5.619 -3.901 -7.950 1.00 97.31 190 ALA A CA 1
ATOM 1509 C C . ALA A 1 190 ? -6.679 -4.690 -8.745 1.00 97.31 190 ALA A C 1
ATOM 1511 O O . ALA A 1 190 ? -6.573 -5.905 -8.869 1.00 97.31 190 ALA A O 1
ATOM 1512 N N . TYR A 1 191 ? -7.702 -4.006 -9.267 1.00 96.25 191 TYR A N 1
ATOM 1513 C CA . TYR A 1 191 ? -8.736 -4.583 -10.131 1.00 96.25 191 TYR A CA 1
ATOM 1514 C C . TYR A 1 191 ? -8.306 -4.746 -11.610 1.00 96.25 191 TYR A C 1
ATOM 1516 O O . TYR A 1 191 ? -9.007 -5.420 -12.365 1.00 96.25 191 TYR A O 1
ATOM 1524 N N . GLN A 1 192 ? -7.202 -4.115 -12.038 1.00 91.75 192 GLN A N 1
ATOM 1525 C CA . GLN A 1 192 ? -6.703 -4.119 -13.428 1.00 91.75 192 GLN A CA 1
ATOM 1526 C C . GLN A 1 192 ? -5.747 -5.285 -13.707 1.00 91.75 192 GLN A C 1
ATOM 1528 O O . GLN A 1 192 ? -5.904 -5.893 -14.789 1.00 91.75 192 GLN A O 1
#

pLDDT: mean 77.72, std 26.2, range [24.56, 98.38]